Protein AF-A0A7S6TCK4-F1 (afdb_monomer_lite)

Radius of gyration: 25.02 Å; chains: 1; bounding box: 71×63×75 Å

Sequence (282 aa):
MTQINQNLDFNFSKRKVLNEKRKRHQTYLKLNFLLSLNTCVDFFTLDAFNIFKNIIRLGQSCPSNEVKKEVLFQSFLEIAPKFTQIFEEGNIIEPQTLNTWKKNMRKSESLFSRLKKNLMYAYKAKAKVYNQFSYDFPEILEKTIENALYRFKSPIITSEILFITLLEQNEMRIPSQNESLVLNSSQWQALHYTVLKRIHNQESSIRNKVKKSDQYFAYILKTLLPEIQFDRLIEEDLLPFSTAFFRSKLLVEARKISLSRMLEQNIYNSIKISRRRKYSVK

Secondary structure (DSSP, 8-state):
-HHHHHHHHHHHHHHHHHHHHHHHHHHHHHHHHHHTT--GGGGB-HHHHHHHHHHHHHHTT-TTSPPPHHHHHHHHHHH-HHHHHHHHHTT-S-HHHHHHHHHHHHHHHHHHHHHHHHHHHHTTS--------SS-HHHHHHHHHHIIIIIS--SSB-HHHHHHHHHHTTTT---TTSGGG---HHHHHHHHHHHHHHHHHHHHHHHHHS-TTTHHHHHHHHHHS-HHHHHHHHHTT-HHHHHHHHHHHHHHHHHH--HHHHHHHHHHHHHHHHTT------

pLDDT: mean 71.87, std 18.44, range [31.89, 96.31]

Structure (mmCIF, N/CA/C/O backbone):
data_AF-A0A7S6TCK4-F1
#
_entry.id   AF-A0A7S6TCK4-F1
#
loop_
_atom_site.group_PDB
_atom_site.id
_atom_site.type_symbol
_atom_site.label_atom_id
_atom_site.label_alt_id
_atom_site.label_comp_id
_atom_site.label_asym_id
_atom_site.label_entity_id
_atom_site.label_seq_id
_atom_site.pdbx_PDB_ins_code
_atom_site.Cartn_x
_atom_site.Cartn_y
_atom_site.Cartn_z
_atom_site.occupancy
_atom_site.B_iso_or_equiv
_atom_site.auth_seq_id
_atom_site.auth_comp_id
_atom_site.auth_asym_id
_atom_site.auth_atom_id
_atom_site.pdbx_PDB_model_num
ATOM 1 N N . MET A 1 1 ? -44.789 -8.627 42.516 1.00 50.84 1 MET A N 1
ATOM 2 C CA . MET A 1 1 ? -44.692 -8.123 41.121 1.00 50.84 1 MET A CA 1
ATOM 3 C C . MET A 1 1 ? -43.297 -7.605 40.745 1.00 50.84 1 MET A C 1
ATOM 5 O O . MET A 1 1 ? -42.914 -7.729 39.592 1.00 50.84 1 MET A O 1
ATOM 9 N N . THR A 1 2 ? -42.495 -7.096 41.685 1.00 51.50 2 THR A N 1
ATOM 10 C CA . THR A 1 2 ? -41.135 -6.562 41.448 1.00 51.50 2 THR A CA 1
ATOM 11 C C . THR A 1 2 ? -40.089 -7.602 41.006 1.00 51.50 2 THR A C 1
ATOM 13 O O . THR A 1 2 ? -39.301 -7.316 40.111 1.00 51.50 2 THR A O 1
ATOM 16 N N . GLN A 1 3 ? -40.116 -8.831 41.537 1.00 47.03 3 GLN A N 1
ATOM 17 C CA . GLN A 1 3 ? -39.174 -9.900 41.139 1.00 47.03 3 GLN A CA 1
ATOM 18 C C . GLN A 1 3 ? -39.414 -10.452 39.719 1.00 47.03 3 GLN A C 1
ATOM 20 O O . GLN A 1 3 ? -38.470 -10.861 39.045 1.00 47.03 3 GLN A O 1
ATOM 25 N N . ILE A 1 4 ? -40.662 -10.441 39.237 1.00 52.53 4 ILE A N 1
ATOM 26 C CA . ILE A 1 4 ? -41.014 -10.911 37.885 1.00 52.53 4 ILE A CA 1
ATOM 27 C C . ILE A 1 4 ? -40.511 -9.909 36.834 1.00 52.53 4 ILE A C 1
ATOM 29 O O . ILE A 1 4 ? -39.913 -10.314 35.839 1.00 52.53 4 ILE A O 1
ATOM 33 N N . ASN A 1 5 ? -40.655 -8.606 37.102 1.00 48.66 5 ASN A N 1
ATOM 34 C CA . ASN A 1 5 ? -40.154 -7.548 36.222 1.00 48.66 5 ASN A CA 1
ATOM 35 C C . ASN A 1 5 ? -38.617 -7.523 36.155 1.00 48.66 5 ASN A C 1
ATOM 37 O O . ASN A 1 5 ? -38.062 -7.428 35.064 1.00 48.66 5 ASN A O 1
ATOM 41 N N . GLN A 1 6 ? -37.918 -7.735 37.277 1.00 50.91 6 GLN A N 1
ATOM 42 C CA . GLN A 1 6 ? -36.451 -7.843 37.284 1.00 50.91 6 GLN A CA 1
ATOM 43 C C . GLN A 1 6 ? -35.936 -9.062 36.495 1.00 50.91 6 GLN A C 1
ATOM 45 O O . GLN A 1 6 ? -34.946 -8.957 35.770 1.00 50.91 6 GLN A O 1
ATOM 50 N N . ASN A 1 7 ? -36.623 -10.209 36.573 1.00 54.59 7 ASN A N 1
ATOM 51 C CA . ASN A 1 7 ? -36.272 -11.403 35.792 1.00 54.59 7 ASN A CA 1
ATOM 52 C C . ASN A 1 7 ? -36.560 -11.246 34.289 1.00 54.59 7 ASN A C 1
ATOM 54 O O . ASN A 1 7 ? -35.814 -11.771 33.457 1.00 54.59 7 ASN A O 1
ATOM 58 N N . LEU A 1 8 ? -37.622 -10.526 33.922 1.00 55.72 8 LEU A N 1
ATOM 59 C CA . LEU A 1 8 ? -37.941 -10.205 32.529 1.00 55.72 8 LEU A CA 1
ATOM 60 C C . LEU A 1 8 ? -36.903 -9.255 31.922 1.00 55.72 8 LEU A C 1
ATOM 62 O O . LEU A 1 8 ? -36.382 -9.557 30.847 1.00 55.72 8 LEU A O 1
ATOM 66 N N . ASP A 1 9 ? -36.526 -8.189 32.630 1.00 58.94 9 ASP A N 1
ATOM 67 C CA . ASP A 1 9 ? -35.504 -7.233 32.183 1.00 58.94 9 ASP A CA 1
ATOM 68 C C . ASP A 1 9 ? -34.112 -7.868 32.080 1.00 58.94 9 ASP A C 1
ATOM 70 O O . ASP A 1 9 ? -33.383 -7.646 31.106 1.00 58.94 9 ASP A O 1
ATOM 74 N N . PHE A 1 10 ? -33.753 -8.741 33.026 1.00 59.66 10 PHE A N 1
ATOM 75 C CA . PHE A 1 10 ? -32.499 -9.492 32.978 1.00 59.66 10 PHE A CA 1
ATOM 76 C C . PHE A 1 10 ? -32.453 -10.471 31.794 1.00 59.66 10 PHE A C 1
ATOM 78 O O . PHE A 1 10 ? -31.436 -10.571 31.097 1.00 59.66 10 PHE A O 1
ATOM 85 N N . ASN A 1 11 ? -33.566 -11.148 31.494 1.00 63.12 11 ASN A N 1
ATOM 86 C CA . ASN A 1 11 ? -33.684 -12.010 30.316 1.00 63.12 11 ASN A CA 1
ATOM 87 C C . ASN A 1 11 ? -33.687 -11.216 29.000 1.00 63.12 11 ASN A C 1
ATOM 89 O O . ASN A 1 11 ? -33.102 -11.668 28.010 1.00 63.12 11 ASN A O 1
ATOM 93 N N . PHE A 1 12 ? -34.274 -10.018 28.979 1.00 64.12 12 PHE A N 1
ATOM 94 C CA . PHE A 1 12 ? -34.244 -9.115 27.826 1.00 64.12 12 PHE A CA 1
ATOM 95 C C . PHE A 1 12 ? -32.830 -8.593 27.549 1.00 64.12 1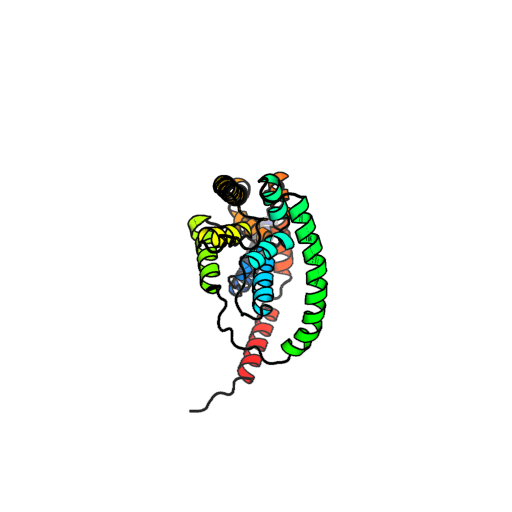2 PHE A C 1
ATOM 97 O O . PHE A 1 12 ? -32.370 -8.611 26.404 1.00 64.12 12 PHE A O 1
ATOM 104 N N . SER A 1 13 ? -32.113 -8.196 28.603 1.00 70.19 13 SER A N 1
ATOM 105 C CA . SER A 1 13 ? -30.699 -7.816 28.572 1.00 70.19 13 SER A CA 1
ATOM 106 C C . SER A 1 13 ? -29.826 -8.958 28.041 1.00 70.19 13 SER A C 1
ATOM 108 O O . SER A 1 13 ? -29.114 -8.786 27.047 1.00 70.19 13 SER A O 1
ATOM 110 N N . LYS A 1 14 ? -29.960 -10.172 28.599 1.00 74.88 14 LYS A N 1
ATOM 111 C CA . LYS A 1 14 ? -29.240 -11.364 28.120 1.00 74.88 14 LYS A CA 1
ATOM 112 C C . LYS A 1 14 ? -29.536 -11.678 26.654 1.00 74.88 14 LYS A C 1
ATOM 114 O O . LYS A 1 14 ? -28.605 -11.973 25.903 1.00 74.88 14 LYS A O 1
ATOM 119 N N . ARG A 1 15 ? -30.797 -11.580 26.217 1.00 72.88 15 ARG A N 1
ATOM 120 C CA . ARG A 1 15 ? -31.186 -11.776 24.807 1.00 72.88 15 ARG A CA 1
ATOM 121 C C . ARG A 1 15 ? -30.599 -10.704 23.890 1.00 72.88 15 ARG A C 1
ATOM 123 O O . ARG A 1 15 ? -30.091 -11.052 22.825 1.00 72.88 15 ARG A O 1
ATOM 130 N N . LYS A 1 16 ? -30.599 -9.426 24.292 1.00 77.19 16 LYS A N 1
ATOM 131 C CA . LYS A 1 16 ? -29.941 -8.339 23.541 1.00 77.19 16 LYS A CA 1
ATOM 132 C C . LYS A 1 16 ? -28.443 -8.599 23.390 1.00 77.19 16 LYS A C 1
ATOM 134 O O . LYS A 1 16 ? -27.926 -8.519 22.276 1.00 77.19 16 LYS A O 1
ATOM 139 N N . VAL A 1 17 ? -27.765 -8.986 24.471 1.00 75.50 17 VAL A N 1
ATOM 140 C CA . VAL A 1 17 ? -26.333 -9.325 24.454 1.00 75.50 17 VAL A CA 1
ATOM 141 C C . VAL A 1 17 ? -26.056 -10.530 23.551 1.00 75.50 17 VAL A C 1
ATOM 143 O O . VAL A 1 17 ? -25.133 -10.483 22.740 1.00 75.50 17 VAL A O 1
ATOM 146 N N . LEU A 1 18 ? -26.858 -11.596 23.637 1.00 80.38 18 LEU A N 1
ATOM 147 C CA . LEU A 1 18 ? -26.744 -12.771 22.764 1.00 80.38 18 LEU A CA 1
ATOM 148 C C . LEU A 1 18 ? -26.946 -12.418 21.288 1.00 80.38 18 LEU A C 1
ATOM 150 O O . LEU A 1 18 ? -26.169 -12.860 20.441 1.00 80.38 18 LEU A O 1
ATOM 154 N N . ASN A 1 19 ? -27.947 -11.597 20.975 1.00 78.94 19 ASN A N 1
ATOM 155 C CA . ASN A 1 19 ? -28.209 -11.152 19.610 1.00 78.94 19 ASN A CA 1
ATOM 156 C C . ASN A 1 19 ? -27.068 -10.285 19.068 1.00 78.94 19 ASN A C 1
ATOM 158 O O . ASN A 1 19 ? -26.650 -10.482 17.930 1.00 78.94 19 ASN A O 1
ATOM 162 N N . GLU A 1 20 ? -26.504 -9.382 19.872 1.00 76.44 20 GLU A N 1
ATOM 163 C CA . GLU A 1 20 ? -25.317 -8.616 19.476 1.00 76.44 20 GLU A CA 1
ATOM 164 C C . GLU A 1 20 ? -24.086 -9.510 19.283 1.00 76.44 20 GLU A C 1
ATOM 166 O O . GLU A 1 20 ? -23.374 -9.360 18.289 1.00 76.44 20 GLU A O 1
ATOM 171 N N . LYS A 1 21 ? -23.860 -10.501 20.158 1.00 77.69 21 LYS A N 1
ATOM 172 C CA . LYS A 1 21 ? -22.790 -11.497 19.974 1.00 77.69 21 LYS A CA 1
ATOM 173 C C . LYS A 1 21 ? -22.961 -12.269 18.662 1.00 77.69 21 LYS A C 1
ATOM 175 O O . LYS A 1 21 ? -22.000 -12.386 17.905 1.00 77.69 21 LYS A O 1
ATOM 180 N N . ARG A 1 22 ? -24.178 -12.729 18.351 1.00 76.81 22 ARG A N 1
ATOM 181 C CA . ARG A 1 22 ? -24.496 -13.416 17.085 1.00 76.81 22 ARG A CA 1
ATOM 182 C C . ARG A 1 22 ? -24.266 -12.518 15.871 1.00 76.81 22 ARG A C 1
ATOM 184 O O . ARG A 1 22 ? -23.604 -12.946 14.931 1.00 76.81 22 ARG A O 1
ATOM 191 N N . LYS A 1 23 ? -24.735 -11.265 15.904 1.00 77.06 23 LYS A N 1
ATOM 192 C CA . LYS A 1 23 ? -24.500 -10.291 14.823 1.00 77.06 23 LYS A CA 1
ATOM 193 C C . LYS A 1 23 ? -23.010 -10.054 14.586 1.00 77.06 23 LYS A C 1
ATOM 195 O O . LYS A 1 23 ? -22.572 -10.040 13.436 1.00 77.06 23 LYS A O 1
ATOM 200 N N . ARG A 1 24 ? -22.221 -9.886 15.654 1.00 74.31 24 ARG A N 1
ATOM 201 C CA . ARG A 1 24 ? -20.760 -9.730 15.557 1.00 74.31 24 ARG A CA 1
ATOM 202 C C . ARG A 1 24 ? -20.124 -10.962 14.927 1.00 74.31 24 ARG A C 1
ATOM 204 O O . ARG A 1 24 ? -19.402 -10.822 13.950 1.00 74.31 24 ARG A O 1
ATOM 211 N N . HIS A 1 25 ? -20.459 -12.151 15.422 1.00 78.12 25 HIS A N 1
ATOM 212 C CA . HIS A 1 25 ? -19.936 -13.407 14.888 1.00 78.12 25 HIS A CA 1
ATOM 213 C C . HIS A 1 25 ? -20.246 -13.580 13.394 1.00 78.12 25 HIS A C 1
ATOM 215 O O . HIS A 1 25 ? -19.341 -13.837 12.609 1.00 78.12 25 HIS A O 1
ATOM 221 N N . GLN A 1 26 ? -21.491 -13.335 12.972 1.00 76.56 26 GLN A N 1
ATOM 222 C CA . GLN A 1 26 ? -21.872 -13.374 11.556 1.00 76.56 26 GLN A CA 1
ATOM 223 C C . GLN A 1 26 ? -21.119 -12.338 10.715 1.00 76.56 26 GLN A C 1
ATOM 225 O O . GLN A 1 26 ? -20.726 -12.631 9.590 1.00 76.56 26 GLN A O 1
ATOM 230 N N . THR A 1 27 ? -20.906 -11.133 11.248 1.00 74.69 27 THR A N 1
ATOM 231 C CA . THR A 1 27 ? -20.131 -10.091 10.557 1.00 74.69 27 THR A CA 1
ATOM 232 C C . THR A 1 27 ? -18.680 -10.538 10.368 1.00 74.69 27 THR A C 1
ATOM 234 O O . THR A 1 27 ? -18.149 -10.411 9.271 1.00 74.69 27 THR A O 1
ATOM 237 N N . TYR A 1 28 ? -18.058 -11.133 11.389 1.00 73.12 28 TYR A N 1
ATOM 238 C CA . TYR A 1 28 ? -16.695 -11.658 11.282 1.00 73.12 28 TYR A CA 1
ATOM 239 C C . TYR A 1 28 ? -16.588 -12.848 10.326 1.00 73.12 28 TYR A C 1
ATOM 241 O O . TYR A 1 28 ? -15.653 -12.890 9.537 1.00 73.12 28 TYR A O 1
ATOM 249 N N . LEU A 1 29 ? -17.560 -13.766 10.319 1.00 74.56 29 LEU A N 1
ATOM 250 C CA . LEU A 1 29 ? -17.597 -14.858 9.339 1.00 74.56 29 LEU A CA 1
ATOM 251 C C . LEU A 1 29 ? -17.669 -14.333 7.900 1.00 74.56 29 LEU A C 1
ATOM 253 O O . LEU A 1 29 ? -16.949 -14.825 7.035 1.00 74.56 29 LEU A O 1
ATOM 257 N N . LYS A 1 30 ? -18.494 -13.307 7.648 1.00 76.19 30 LYS A N 1
ATOM 258 C CA . LYS A 1 30 ? -18.564 -12.646 6.336 1.00 76.19 30 LYS A CA 1
ATOM 259 C C . LYS A 1 30 ? -17.225 -12.030 5.944 1.00 76.19 30 LYS A C 1
ATOM 261 O O . LYS A 1 30 ? -16.784 -12.223 4.819 1.00 76.19 30 LYS A O 1
ATOM 266 N N . LEU A 1 31 ? -16.580 -11.314 6.865 1.00 71.88 31 LEU A N 1
ATOM 267 C CA . LEU A 1 31 ? -15.269 -10.713 6.617 1.00 71.88 31 LEU A CA 1
ATOM 268 C C . LEU A 1 31 ? -14.209 -11.784 6.325 1.00 71.88 31 LEU A C 1
ATOM 270 O O . LEU A 1 31 ? -13.499 -11.660 5.337 1.00 71.88 31 LEU A O 1
ATOM 274 N N . ASN A 1 32 ? -14.160 -12.869 7.101 1.00 72.25 32 ASN A N 1
ATOM 275 C CA . ASN A 1 32 ? -13.231 -13.977 6.863 1.00 72.25 32 ASN A CA 1
ATOM 276 C C . ASN A 1 32 ? -13.450 -14.635 5.496 1.00 72.25 32 ASN A C 1
ATOM 278 O O . ASN A 1 32 ? -12.486 -14.943 4.801 1.00 72.25 32 ASN A O 1
ATOM 282 N N . PHE A 1 33 ? -14.709 -14.822 5.089 1.00 74.75 33 PHE A N 1
ATOM 283 C CA . PHE A 1 33 ? -15.022 -15.336 3.760 1.00 74.75 33 PHE A CA 1
ATOM 284 C C . PHE A 1 33 ? -14.520 -14.398 2.657 1.00 74.75 33 PHE A C 1
ATOM 286 O O . PHE A 1 33 ? -13.878 -14.861 1.721 1.00 74.75 33 PHE A O 1
ATOM 293 N N . LEU A 1 34 ? -14.751 -13.088 2.779 1.00 71.19 34 LEU A N 1
ATOM 294 C CA . LEU A 1 34 ? -14.238 -12.114 1.811 1.00 71.19 34 LEU A CA 1
ATOM 295 C C . LEU A 1 34 ? -12.708 -12.161 1.724 1.00 71.19 34 LEU A C 1
ATOM 297 O O . LEU A 1 34 ? -12.177 -12.195 0.624 1.00 71.19 34 LEU A O 1
ATOM 301 N N . LEU A 1 35 ? -12.017 -12.262 2.864 1.00 68.62 35 LEU A N 1
ATOM 302 C CA . LEU A 1 35 ? -10.556 -12.374 2.903 1.00 68.62 35 LEU A CA 1
ATOM 303 C C . LEU A 1 35 ? -10.025 -13.649 2.246 1.00 68.62 35 LEU A C 1
ATOM 305 O O . LEU A 1 35 ? -8.933 -13.630 1.687 1.00 68.62 35 LEU A O 1
ATOM 309 N N . SER A 1 36 ? -10.788 -14.745 2.274 1.00 72.12 36 SER A N 1
ATOM 310 C CA . SER A 1 36 ? -10.397 -15.991 1.602 1.00 72.12 36 SER A CA 1
ATOM 311 C C . SER A 1 36 ? -10.384 -15.891 0.072 1.00 72.12 36 SER A C 1
ATOM 313 O O . SER A 1 36 ? -9.821 -16.760 -0.587 1.00 72.12 36 SER A O 1
ATOM 315 N N . LEU A 1 37 ? -10.992 -14.844 -0.497 1.00 70.56 37 LEU A N 1
ATOM 316 C CA . LEU A 1 37 ? -11.018 -14.599 -1.940 1.00 70.56 37 LEU A CA 1
ATOM 317 C C . LEU A 1 37 ? -9.840 -13.740 -2.419 1.00 70.56 37 LEU A C 1
ATOM 319 O O . LEU A 1 37 ? -9.734 -13.487 -3.618 1.00 70.56 37 LEU A O 1
ATOM 323 N N . ASN A 1 38 ? -8.982 -13.285 -1.503 1.00 69.69 38 ASN A N 1
ATOM 324 C CA . ASN A 1 38 ? -7.899 -12.371 -1.824 1.00 69.69 38 ASN A CA 1
ATOM 325 C C . ASN A 1 38 ? -6.764 -13.065 -2.592 1.00 69.69 38 ASN A C 1
ATOM 327 O O . ASN A 1 38 ? -6.440 -14.236 -2.393 1.00 69.69 38 ASN A O 1
ATOM 331 N N . THR A 1 39 ? -6.107 -12.279 -3.427 1.00 69.81 39 THR A N 1
ATOM 332 C CA . THR A 1 39 ? -4.888 -12.575 -4.175 1.00 69.81 39 THR A CA 1
ATOM 333 C C . THR A 1 39 ? -3.748 -11.687 -3.672 1.00 69.81 39 THR A C 1
ATOM 335 O O . THR A 1 39 ? -3.972 -10.731 -2.931 1.00 69.81 39 THR A O 1
ATOM 338 N N . CYS A 1 40 ? -2.505 -11.959 -4.084 1.00 68.19 40 CYS A N 1
ATOM 339 C CA . CYS A 1 40 ? -1.355 -11.119 -3.714 1.00 68.19 40 CYS A CA 1
ATOM 340 C C . CYS A 1 40 ? -1.531 -9.644 -4.126 1.00 68.19 40 CYS A C 1
ATOM 342 O O . CYS A 1 40 ? -1.040 -8.745 -3.450 1.00 68.19 40 CYS A O 1
ATOM 344 N N . VAL A 1 41 ? -2.286 -9.399 -5.198 1.00 73.88 41 VAL A N 1
ATOM 345 C CA . VAL A 1 41 ? -2.585 -8.070 -5.734 1.00 73.88 41 VAL A CA 1
ATOM 346 C C . VAL A 1 41 ? -3.448 -7.242 -4.777 1.00 73.88 41 VAL A C 1
ATOM 348 O O . VAL A 1 41 ? -3.310 -6.025 -4.738 1.00 73.88 41 VAL A O 1
ATOM 351 N N . ASP A 1 42 ? -4.281 -7.878 -3.951 1.00 77.56 42 ASP A N 1
ATOM 352 C CA . ASP A 1 42 ? -5.153 -7.172 -3.001 1.00 77.56 42 ASP A CA 1
ATOM 353 C C . ASP A 1 42 ? -4.376 -6.513 -1.848 1.00 77.56 42 ASP A C 1
ATOM 355 O O . ASP A 1 42 ? -4.926 -5.701 -1.102 1.00 77.56 42 ASP A O 1
ATOM 359 N N . PHE A 1 43 ? -3.086 -6.835 -1.716 1.00 86.44 43 PHE A N 1
ATOM 360 C CA . PHE A 1 43 ? -2.168 -6.223 -0.756 1.00 86.44 43 PHE A CA 1
ATOM 361 C C . PHE A 1 43 ? -1.371 -5.059 -1.347 1.00 86.44 43 PHE A C 1
ATOM 363 O O . PHE A 1 43 ? -0.555 -4.465 -0.645 1.00 86.44 43 PHE A O 1
ATOM 370 N N . PHE A 1 44 ? -1.585 -4.712 -2.616 1.00 89.00 44 PHE A N 1
ATOM 371 C CA . PHE A 1 44 ? -0.972 -3.534 -3.212 1.00 89.00 44 PHE A CA 1
ATOM 372 C C . PHE A 1 44 ? -1.699 -2.269 -2.761 1.00 89.00 44 PHE A C 1
ATOM 374 O O . PHE A 1 44 ? -2.922 -2.241 -2.610 1.00 89.00 44 PHE A O 1
ATOM 381 N N . THR A 1 45 ? -0.948 -1.184 -2.601 1.00 92.38 45 THR A N 1
ATOM 382 C CA . THR A 1 45 ? -1.547 0.151 -2.643 1.00 92.38 45 THR A CA 1
ATOM 383 C C . THR A 1 45 ? -2.088 0.438 -4.038 1.00 92.38 45 THR A C 1
ATOM 385 O O . THR A 1 45 ? -1.631 -0.128 -5.037 1.00 92.38 45 THR A O 1
ATOM 388 N N . LEU A 1 46 ? -3.041 1.365 -4.123 1.00 89.12 46 LEU A N 1
ATOM 389 C CA . LEU A 1 46 ? -3.598 1.799 -5.402 1.00 89.12 46 LEU A CA 1
ATOM 390 C C . LEU A 1 46 ? -2.501 2.229 -6.391 1.00 89.12 46 LEU A C 1
ATOM 392 O O . LEU A 1 46 ? -2.524 1.835 -7.559 1.00 89.12 46 LEU A O 1
ATOM 396 N N . ASP A 1 47 ? -1.518 2.995 -5.917 1.00 89.94 47 ASP A N 1
ATOM 397 C CA . ASP A 1 47 ? -0.424 3.501 -6.746 1.00 89.94 47 ASP A CA 1
ATOM 398 C C . ASP A 1 47 ? 0.503 2.363 -7.193 1.00 89.94 47 ASP A C 1
ATOM 400 O O . ASP A 1 47 ? 0.793 2.249 -8.385 1.00 89.94 47 ASP A O 1
ATOM 404 N N . ALA A 1 48 ? 0.904 1.468 -6.279 1.00 90.62 48 ALA A N 1
ATOM 405 C CA . ALA A 1 48 ? 1.727 0.305 -6.614 1.00 90.62 48 ALA A CA 1
ATOM 406 C C . ALA A 1 48 ? 1.039 -0.593 -7.645 1.00 90.62 48 ALA A C 1
ATOM 408 O O . ALA A 1 48 ? 1.672 -1.045 -8.600 1.00 90.62 48 ALA A O 1
ATOM 409 N N . PHE A 1 49 ? -0.265 -0.831 -7.481 1.00 87.50 49 PHE A N 1
ATOM 410 C CA . PHE A 1 49 ? -1.037 -1.647 -8.408 1.00 87.50 49 PHE A CA 1
ATOM 411 C C . PHE A 1 49 ? -1.116 -1.003 -9.793 1.00 87.50 49 PHE A C 1
ATOM 413 O O . PHE A 1 49 ? -0.930 -1.672 -10.812 1.00 87.50 49 PHE A O 1
ATOM 420 N N . ASN A 1 50 ? -1.361 0.307 -9.848 1.00 84.94 50 ASN A N 1
ATOM 421 C CA . ASN A 1 50 ? -1.415 1.036 -11.109 1.00 84.94 50 ASN A CA 1
ATOM 422 C C . ASN A 1 50 ? -0.051 1.057 -11.809 1.00 84.94 50 ASN A C 1
ATOM 424 O O . ASN A 1 50 ? -0.006 0.849 -13.023 1.00 84.94 50 ASN A O 1
ATOM 428 N N . ILE A 1 51 ? 1.047 1.232 -11.065 1.00 85.00 51 ILE A N 1
ATOM 429 C CA . ILE A 1 51 ? 2.415 1.116 -11.587 1.00 85.00 51 ILE A CA 1
ATOM 430 C C . ILE A 1 51 ? 2.628 -0.279 -12.169 1.00 85.00 51 ILE A C 1
ATOM 432 O O . ILE A 1 51 ? 2.968 -0.404 -13.344 1.00 85.00 51 ILE A O 1
ATOM 436 N N . PHE A 1 52 ? 2.342 -1.323 -11.392 1.00 79.31 52 PHE A N 1
ATOM 437 C CA . PHE A 1 52 ? 2.476 -2.714 -11.818 1.00 79.31 52 PHE A CA 1
ATOM 438 C C . PHE A 1 52 ? 1.692 -2.997 -13.110 1.00 79.31 52 PHE A C 1
ATOM 440 O O . PHE A 1 52 ? 2.226 -3.535 -14.082 1.00 79.31 52 PHE A O 1
ATOM 447 N N . LYS A 1 53 ? 0.437 -2.544 -13.176 1.00 79.06 53 LYS A N 1
ATOM 448 C CA . LYS A 1 53 ? -0.412 -2.659 -14.366 1.00 79.06 53 LYS A CA 1
ATOM 449 C C . LYS A 1 53 ? 0.157 -1.899 -15.566 1.00 79.06 53 LYS A C 1
ATOM 451 O O . LYS A 1 53 ? 0.073 -2.397 -16.692 1.00 79.06 53 LYS A O 1
ATOM 456 N N . ASN A 1 54 ? 0.697 -0.698 -15.358 1.00 76.50 54 ASN A N 1
ATOM 457 C CA . ASN A 1 54 ? 1.267 0.102 -16.439 1.00 76.50 54 ASN A CA 1
ATOM 458 C C . ASN A 1 54 ? 2.550 -0.524 -16.982 1.00 76.50 54 ASN A C 1
ATOM 460 O O . ASN A 1 54 ? 2.704 -0.589 -18.196 1.00 76.50 54 ASN A O 1
ATOM 464 N N . ILE A 1 55 ? 3.397 -1.078 -16.113 1.00 74.06 55 ILE A N 1
ATOM 465 C CA . ILE A 1 55 ? 4.600 -1.808 -16.518 1.00 74.06 55 ILE A CA 1
ATOM 466 C C . ILE A 1 55 ? 4.231 -2.997 -17.413 1.00 74.06 55 ILE A C 1
ATOM 468 O O . ILE A 1 55 ? 4.770 -3.122 -18.512 1.00 74.06 55 ILE A O 1
ATOM 472 N N . ILE A 1 56 ? 3.252 -3.816 -17.005 1.00 71.06 56 ILE A N 1
ATOM 473 C CA . ILE A 1 56 ? 2.767 -4.943 -17.821 1.00 71.06 56 ILE A CA 1
ATOM 474 C C . ILE A 1 56 ? 2.245 -4.448 -19.174 1.00 71.06 56 ILE A C 1
ATOM 476 O O . ILE A 1 56 ? 2.588 -5.003 -20.219 1.00 71.06 56 ILE A O 1
ATOM 480 N N . ARG A 1 57 ? 1.428 -3.388 -19.174 1.00 69.00 57 ARG A N 1
ATOM 481 C CA . ARG A 1 57 ? 0.862 -2.811 -20.401 1.00 69.00 57 ARG A CA 1
ATOM 482 C C . ARG A 1 57 ? 1.948 -2.307 -21.352 1.00 69.00 57 ARG A C 1
ATOM 484 O O . ARG A 1 57 ? 1.842 -2.505 -22.562 1.00 69.00 57 ARG A O 1
ATOM 491 N N . LEU A 1 58 ? 2.962 -1.630 -20.824 1.00 64.38 58 LEU A N 1
ATOM 492 C CA . LEU A 1 58 ? 4.040 -1.060 -21.623 1.00 64.38 58 LEU A CA 1
ATOM 493 C C . LEU A 1 58 ? 4.968 -2.155 -22.158 1.00 64.38 58 LEU A C 1
ATOM 495 O O . LEU A 1 58 ? 5.305 -2.111 -23.337 1.00 64.38 58 LEU A O 1
ATOM 499 N N . GLY A 1 59 ? 5.257 -3.194 -21.369 1.00 61.84 59 GLY A N 1
ATOM 500 C CA . GLY A 1 59 ? 5.995 -4.373 -21.836 1.00 61.84 59 GLY A CA 1
ATOM 501 C C . GLY A 1 59 ? 5.319 -5.089 -23.001 1.00 61.84 59 GLY A C 1
ATOM 502 O O . GLY A 1 59 ? 5.972 -5.409 -23.987 1.00 61.84 59 GLY A O 1
ATOM 503 N N . GLN A 1 60 ? 3.991 -5.230 -22.958 1.00 60.47 60 GLN A N 1
ATOM 504 C CA . GLN A 1 60 ? 3.202 -5.790 -24.068 1.00 60.47 60 GLN A CA 1
ATOM 505 C C . GLN A 1 60 ? 3.222 -4.930 -25.342 1.00 60.47 60 GLN A C 1
ATOM 507 O O . GLN A 1 60 ? 2.883 -5.412 -26.420 1.00 60.47 60 GLN A O 1
ATOM 512 N N . SER A 1 61 ? 3.551 -3.643 -25.215 1.00 55.44 61 SER A N 1
ATOM 513 C CA . SER A 1 61 ? 3.562 -2.687 -26.326 1.00 55.44 61 SER A CA 1
ATOM 514 C C . SER A 1 61 ? 4.937 -2.581 -26.995 1.00 55.44 61 SER A C 1
ATOM 516 O O . SER A 1 61 ? 5.049 -1.960 -28.053 1.00 55.44 61 SER A O 1
ATOM 518 N N . CYS A 1 62 ? 5.982 -3.146 -26.383 1.00 53.75 62 CYS A N 1
ATOM 519 C CA . CYS A 1 62 ? 7.348 -3.076 -26.880 1.00 53.75 62 CYS A CA 1
ATOM 520 C C . CYS A 1 62 ? 7.595 -4.166 -27.938 1.00 53.75 62 CYS A C 1
ATOM 522 O O . CYS A 1 62 ? 7.392 -5.345 -27.657 1.00 53.75 62 CYS A O 1
ATOM 524 N N . PRO A 1 63 ? 8.077 -3.811 -29.145 1.00 47.94 63 PRO A N 1
ATOM 525 C CA . PRO A 1 63 ? 8.299 -4.769 -30.233 1.00 47.94 63 PRO A CA 1
ATOM 526 C C . PRO A 1 63 ? 9.378 -5.820 -29.926 1.00 47.94 63 PRO A C 1
ATOM 528 O O . PRO A 1 63 ? 9.431 -6.840 -30.605 1.00 47.94 63 PRO A O 1
ATOM 531 N N . SER A 1 64 ? 10.214 -5.590 -28.910 1.00 53.78 64 SER A N 1
ATOM 532 C CA . SER A 1 64 ? 11.221 -6.538 -28.430 1.00 53.78 64 SER A CA 1
ATOM 533 C C . SER A 1 64 ? 10.713 -7.497 -27.342 1.00 53.78 64 SER A C 1
ATOM 535 O O . SER A 1 64 ? 11.477 -8.360 -26.938 1.00 53.78 64 SER A O 1
ATOM 537 N N . ASN A 1 65 ? 9.477 -7.354 -26.831 1.00 51.00 65 ASN A N 1
ATOM 538 C CA . ASN A 1 65 ? 8.998 -7.984 -25.579 1.00 51.00 65 ASN A CA 1
ATOM 539 C C . ASN A 1 65 ? 9.874 -7.698 -24.332 1.00 51.00 65 ASN A C 1
ATOM 541 O O . ASN A 1 65 ? 9.619 -8.213 -23.244 1.00 51.00 65 ASN A O 1
ATOM 545 N N . GLU A 1 66 ? 10.869 -6.820 -24.454 1.00 51.62 66 GLU A N 1
ATOM 546 C CA . GLU A 1 66 ? 11.726 -6.381 -23.360 1.00 51.62 66 GLU A CA 1
ATOM 547 C C . GLU A 1 66 ? 11.216 -5.043 -22.828 1.00 51.62 66 GLU A C 1
ATOM 549 O O . GLU A 1 66 ? 11.083 -4.066 -23.574 1.00 51.62 66 GLU A O 1
ATOM 554 N N . VAL A 1 67 ? 10.923 -4.981 -21.529 1.00 56.09 67 VAL A N 1
ATOM 555 C CA . VAL A 1 67 ? 10.636 -3.702 -20.874 1.00 56.09 67 VAL A CA 1
ATOM 556 C C . VAL A 1 67 ? 11.976 -2.993 -20.723 1.00 56.09 67 VAL A C 1
ATOM 558 O O . VAL A 1 67 ? 12.909 -3.549 -20.162 1.00 56.09 67 VAL A O 1
ATOM 561 N N . LYS A 1 68 ? 12.113 -1.763 -21.216 1.00 58.97 68 LYS A N 1
ATOM 562 C CA . LYS A 1 68 ? 13.324 -0.981 -20.935 1.00 58.97 68 LYS A CA 1
ATOM 563 C C . LYS A 1 68 ? 13.244 -0.369 -19.540 1.00 58.97 68 LYS A C 1
ATOM 565 O O . LYS A 1 68 ? 12.175 0.049 -19.099 1.00 58.97 68 LYS A O 1
ATOM 570 N N . LYS A 1 69 ? 14.390 -0.230 -18.873 1.00 62.03 69 LYS A N 1
ATOM 571 C CA . LYS A 1 69 ? 14.510 0.404 -17.546 1.00 62.03 69 LYS A CA 1
ATOM 572 C C . LYS A 1 69 ? 13.878 1.798 -17.495 1.00 62.03 69 LYS A C 1
ATOM 574 O O . LYS A 1 69 ? 13.241 2.152 -16.509 1.00 62.03 69 LYS A O 1
ATOM 579 N N . GLU A 1 70 ? 13.978 2.569 -18.579 1.00 59.94 70 GLU A N 1
ATOM 580 C CA . GLU A 1 70 ? 13.368 3.904 -18.658 1.00 59.94 70 GLU A CA 1
ATOM 581 C C . GLU A 1 70 ? 11.837 3.854 -18.553 1.00 59.94 70 GLU A C 1
ATOM 583 O O . GLU A 1 70 ? 11.229 4.728 -17.942 1.00 59.94 70 GLU A O 1
ATOM 588 N N . VAL A 1 71 ? 11.218 2.799 -19.087 1.00 63.78 71 VAL A N 1
ATOM 589 C CA . VAL A 1 71 ? 9.765 2.571 -19.070 1.00 63.78 71 VAL A CA 1
ATOM 590 C C . VAL A 1 71 ? 9.280 2.209 -17.658 1.00 63.78 71 VAL A C 1
ATOM 592 O O . VAL A 1 71 ? 8.185 2.611 -17.248 1.00 63.78 71 VAL A O 1
ATOM 595 N N . LEU A 1 72 ? 10.113 1.502 -16.882 1.00 69.38 72 LEU A N 1
ATOM 596 C CA . LEU A 1 72 ? 9.871 1.250 -15.458 1.00 69.38 72 LEU A CA 1
ATOM 597 C C . LEU A 1 72 ? 9.872 2.569 -14.680 1.00 69.38 72 LEU A C 1
ATOM 599 O O . LEU A 1 72 ? 8.860 2.910 -14.073 1.00 69.38 72 LEU A O 1
ATOM 603 N N . PHE A 1 73 ? 10.957 3.349 -14.758 1.00 70.75 73 PHE A N 1
ATOM 604 C CA . PHE A 1 73 ? 11.070 4.651 -14.084 1.00 70.75 73 PHE A CA 1
ATOM 605 C C . PHE A 1 73 ? 9.956 5.625 -14.482 1.00 70.75 73 PHE A C 1
ATOM 607 O O . PHE A 1 73 ? 9.376 6.296 -13.627 1.00 70.75 73 PHE A O 1
ATOM 614 N N . GLN A 1 74 ? 9.608 5.658 -15.767 1.00 70.88 74 GLN A N 1
ATOM 615 C CA . GLN A 1 74 ? 8.499 6.453 -16.280 1.00 70.88 74 GLN A CA 1
ATOM 616 C C . GLN A 1 74 ? 7.174 6.093 -15.598 1.00 70.88 74 GLN A C 1
ATOM 618 O O . GLN A 1 74 ? 6.417 6.989 -15.232 1.00 70.88 74 GLN A O 1
ATOM 623 N N . SER A 1 75 ? 6.913 4.805 -15.364 1.00 77.69 75 SER A N 1
ATOM 624 C CA . SER A 1 75 ? 5.677 4.367 -14.707 1.00 77.69 75 SER A CA 1
ATOM 625 C C . SER A 1 75 ? 5.551 4.916 -13.283 1.00 77.69 75 SER A C 1
ATOM 627 O O . SER A 1 75 ? 4.453 5.298 -12.882 1.00 77.69 75 SER A O 1
ATOM 629 N N . PHE A 1 76 ? 6.657 5.019 -12.539 1.00 80.81 76 PHE A N 1
ATOM 630 C CA . PHE A 1 76 ? 6.658 5.632 -11.205 1.00 80.81 76 PHE A CA 1
ATOM 631 C C . PHE A 1 76 ? 6.395 7.138 -11.263 1.00 80.81 76 PHE A C 1
ATOM 633 O O . PHE A 1 76 ? 5.584 7.638 -10.489 1.00 80.81 76 PHE A O 1
ATOM 640 N N . LEU A 1 77 ? 7.028 7.852 -12.199 1.00 76.00 77 LEU A N 1
ATOM 641 C CA . LEU A 1 77 ? 6.855 9.300 -12.354 1.00 76.00 77 LEU A CA 1
ATOM 642 C C . LEU A 1 77 ? 5.442 9.695 -12.806 1.00 76.00 77 LEU A C 1
ATOM 644 O O . LEU A 1 77 ? 4.936 10.730 -12.381 1.00 76.00 77 LEU A O 1
ATOM 648 N N . GLU A 1 78 ? 4.814 8.898 -13.670 1.00 73.44 78 GLU A N 1
ATOM 649 C CA . GLU A 1 78 ? 3.472 9.184 -14.193 1.00 73.44 78 GLU A CA 1
ATOM 650 C C . GLU A 1 78 ? 2.368 8.907 -13.171 1.00 73.44 78 GLU A C 1
ATOM 652 O O . GLU A 1 78 ? 1.390 9.650 -13.096 1.00 73.44 78 GLU A O 1
ATOM 657 N N . ILE A 1 79 ? 2.497 7.814 -12.418 1.00 77.81 79 ILE A N 1
ATOM 658 C CA . ILE A 1 79 ? 1.392 7.270 -11.619 1.00 77.81 79 ILE A CA 1
ATOM 659 C C . ILE A 1 79 ? 1.502 7.674 -10.156 1.00 77.81 79 ILE A C 1
ATOM 661 O O . ILE A 1 79 ? 0.482 7.911 -9.513 1.00 77.81 79 ILE A O 1
ATOM 665 N N . ALA A 1 80 ? 2.720 7.773 -9.631 1.00 80.88 80 ALA A N 1
ATOM 666 C CA . ALA A 1 80 ? 2.963 8.089 -8.236 1.00 80.88 80 ALA A CA 1
ATOM 667 C C . ALA A 1 80 ? 3.623 9.478 -8.129 1.00 80.88 80 ALA A C 1
ATOM 669 O O . ALA A 1 80 ? 4.850 9.578 -8.068 1.00 80.88 80 ALA A O 1
ATOM 670 N N . PRO A 1 81 ? 2.830 10.570 -8.057 1.00 75.81 81 PRO A N 1
ATOM 671 C CA . PRO A 1 81 ? 3.335 11.951 -8.079 1.00 75.81 81 PRO A CA 1
ATOM 672 C C . PRO A 1 81 ? 4.301 12.272 -6.930 1.00 75.81 81 PRO A C 1
ATOM 674 O O . PRO A 1 81 ? 5.123 13.178 -7.033 1.00 75.81 81 PRO A O 1
ATOM 677 N N . LYS A 1 82 ? 4.256 11.499 -5.844 1.00 81.12 82 LYS A N 1
ATOM 678 C CA . LYS A 1 82 ? 5.241 11.578 -4.762 1.00 81.12 82 LYS A CA 1
ATOM 679 C C . LYS A 1 82 ? 6.666 11.268 -5.214 1.00 81.12 82 LYS A C 1
ATOM 681 O O . LYS A 1 82 ? 7.597 11.834 -4.665 1.00 81.12 82 LYS A O 1
ATOM 686 N N . PHE A 1 83 ? 6.865 10.395 -6.205 1.00 79.25 83 PHE A N 1
ATOM 687 C CA . PHE A 1 83 ? 8.208 10.145 -6.717 1.00 79.25 83 PHE A CA 1
ATOM 688 C C . PHE A 1 83 ? 8.720 11.381 -7.428 1.00 79.25 83 PHE A C 1
ATOM 690 O O . PHE A 1 83 ? 9.876 11.723 -7.245 1.00 79.25 83 PHE A O 1
ATOM 697 N N . THR A 1 84 ? 7.857 12.112 -8.137 1.00 75.12 84 THR A N 1
ATOM 698 C CA . THR A 1 84 ? 8.217 13.424 -8.681 1.00 75.12 84 THR A CA 1
ATOM 699 C C . THR A 1 84 ? 8.733 14.360 -7.586 1.00 75.12 84 THR A C 1
ATOM 701 O O . THR A 1 84 ? 9.805 14.923 -7.760 1.00 75.12 84 THR A O 1
ATOM 704 N N . GLN A 1 85 ? 8.050 14.436 -6.437 1.00 76.12 85 GLN A N 1
ATOM 705 C CA . GLN A 1 85 ? 8.517 15.221 -5.284 1.00 76.12 85 GLN A CA 1
ATOM 706 C C . GLN A 1 85 ? 9.866 14.720 -4.753 1.00 76.12 85 GLN A C 1
ATOM 708 O O . GLN A 1 85 ? 10.779 15.512 -4.576 1.00 76.12 85 GLN A O 1
ATOM 713 N N . ILE A 1 86 ? 10.032 13.405 -4.572 1.00 77.31 86 ILE A N 1
ATOM 714 C CA . ILE A 1 86 ? 11.290 12.797 -4.097 1.00 77.31 86 ILE A CA 1
ATOM 715 C C . ILE A 1 86 ? 12.456 13.108 -5.050 1.00 77.31 86 ILE A C 1
ATOM 717 O O . ILE A 1 86 ? 13.570 13.387 -4.609 1.00 77.31 86 ILE A O 1
ATOM 721 N N . PHE A 1 87 ? 12.214 13.055 -6.360 1.00 75.00 87 PHE A N 1
ATOM 722 C CA . PHE A 1 87 ? 13.224 13.341 -7.375 1.00 75.00 87 PHE A CA 1
ATOM 723 C C . PHE A 1 87 ? 13.568 14.838 -7.458 1.00 75.00 87 PHE A C 1
ATOM 725 O O . PHE A 1 87 ? 14.731 15.171 -7.694 1.00 75.00 87 PHE A O 1
ATOM 732 N N . GLU A 1 88 ? 12.592 15.723 -7.240 1.00 72.69 88 GLU A N 1
ATOM 733 C CA . GLU A 1 88 ? 12.802 17.174 -7.144 1.00 72.69 88 GLU A CA 1
ATOM 734 C C . GLU A 1 88 ? 13.573 17.541 -5.862 1.00 72.69 88 GLU A C 1
ATOM 736 O O . GLU A 1 88 ? 14.603 18.204 -5.940 1.00 72.69 88 GLU A O 1
ATOM 741 N N . GLU A 1 89 ? 13.146 17.045 -4.695 1.00 71.06 89 GLU A N 1
ATOM 742 C CA . GLU A 1 89 ? 13.800 17.275 -3.394 1.00 71.06 89 GLU A CA 1
ATOM 743 C C . GLU A 1 89 ? 15.238 16.742 -3.353 1.00 71.06 89 GLU A C 1
ATOM 745 O O . GLU A 1 89 ? 16.115 17.333 -2.723 1.00 71.06 89 GLU A O 1
ATOM 750 N N . GLY A 1 90 ? 15.497 15.628 -4.040 1.00 64.75 90 GLY A N 1
ATOM 751 C CA . GLY A 1 90 ? 16.828 15.040 -4.139 1.00 64.75 90 GLY A CA 1
ATOM 752 C C . GLY A 1 90 ? 17.773 15.750 -5.116 1.00 64.75 90 GLY A C 1
ATOM 753 O O . GLY A 1 90 ? 18.902 15.282 -5.271 1.00 64.75 90 GLY A O 1
ATOM 754 N N . ASN A 1 91 ? 17.338 16.816 -5.809 1.00 65.19 91 ASN A N 1
ATOM 755 C CA . ASN A 1 91 ? 18.052 17.418 -6.948 1.00 65.19 91 ASN A CA 1
ATOM 756 C C . ASN A 1 91 ? 18.508 16.360 -7.975 1.00 65.19 91 ASN A C 1
ATOM 758 O O . ASN A 1 91 ? 19.626 16.402 -8.493 1.00 65.19 91 ASN A O 1
ATOM 762 N N . ILE A 1 92 ? 17.660 15.357 -8.214 1.00 64.25 92 ILE A N 1
ATOM 763 C CA . ILE A 1 92 ? 17.968 14.205 -9.072 1.00 64.25 92 ILE A CA 1
ATOM 764 C C . ILE A 1 92 ? 17.579 14.493 -10.518 1.00 64.25 92 ILE A C 1
ATOM 766 O O . ILE A 1 92 ? 18.281 14.098 -11.445 1.00 64.25 92 ILE A O 1
ATOM 770 N N . ILE A 1 93 ? 16.452 15.177 -10.706 1.00 62.72 93 ILE A N 1
ATOM 771 C CA . ILE A 1 93 ? 15.950 15.580 -12.016 1.00 62.72 93 ILE A CA 1
ATOM 772 C C . ILE A 1 93 ? 15.813 17.096 -11.992 1.00 62.72 93 ILE A C 1
ATOM 774 O O . ILE A 1 93 ? 15.097 17.643 -11.155 1.00 62.72 93 ILE A O 1
ATOM 778 N N . GLU A 1 94 ? 16.476 17.786 -12.918 1.00 59.69 94 GLU A N 1
ATOM 779 C CA . GLU A 1 94 ? 16.216 19.208 -13.112 1.00 59.69 94 GLU A CA 1
ATOM 780 C C . GLU A 1 94 ? 14.740 19.425 -13.502 1.00 59.69 94 GLU A C 1
ATOM 782 O O . GLU A 1 94 ? 14.191 18.702 -14.341 1.00 59.69 94 GLU A O 1
ATOM 787 N N . PRO A 1 95 ? 14.070 20.472 -12.995 1.00 61.03 95 PRO A N 1
ATOM 788 C CA . PRO A 1 95 ? 12.681 20.763 -13.363 1.00 61.03 95 PRO A CA 1
ATOM 789 C C . PRO A 1 95 ? 12.475 20.873 -14.886 1.00 61.03 95 PRO A C 1
ATOM 791 O O . PRO A 1 95 ? 11.403 20.576 -15.419 1.00 61.03 95 PRO A O 1
ATOM 794 N N . GLN A 1 96 ? 13.521 21.273 -15.615 1.00 57.28 96 GLN A N 1
ATOM 795 C CA . GLN A 1 96 ? 13.533 21.392 -17.071 1.00 57.28 96 GLN A CA 1
ATOM 796 C C . GLN A 1 96 ? 13.596 20.030 -17.785 1.00 57.28 96 GLN A C 1
ATOM 798 O O . GLN A 1 96 ? 12.887 19.837 -18.782 1.00 57.28 96 GLN A O 1
ATOM 803 N N . THR A 1 97 ? 14.367 19.064 -17.270 1.00 57.88 97 THR A N 1
ATOM 804 C CA . THR A 1 97 ? 14.396 17.683 -17.787 1.00 57.88 97 THR A CA 1
ATOM 805 C C . THR A 1 97 ? 13.090 16.957 -17.478 1.00 57.88 97 THR A C 1
ATOM 807 O O . THR A 1 97 ? 12.528 16.299 -18.352 1.00 57.88 97 THR A O 1
ATOM 810 N N . LEU A 1 98 ? 12.495 17.193 -16.307 1.00 60.22 98 LEU A N 1
ATOM 811 C CA . LEU A 1 98 ? 11.159 16.688 -15.985 1.00 60.22 98 LEU A CA 1
ATOM 812 C C . LEU A 1 98 ? 10.084 17.255 -16.932 1.00 60.22 98 LEU A C 1
ATOM 814 O O . LEU A 1 98 ? 9.197 16.532 -17.388 1.00 60.22 98 LEU A O 1
ATOM 818 N N . ASN A 1 99 ? 10.162 18.545 -17.267 1.00 60.00 99 ASN A N 1
ATOM 819 C CA . ASN A 1 99 ? 9.216 19.198 -18.174 1.00 60.00 99 ASN A CA 1
ATOM 820 C C . ASN A 1 99 ? 9.395 18.780 -19.639 1.00 60.00 99 ASN A C 1
ATOM 822 O O . ASN A 1 99 ? 8.404 18.652 -20.363 1.00 60.00 99 ASN A O 1
ATOM 826 N N . THR A 1 100 ? 10.627 18.544 -20.092 1.00 57.25 100 THR A N 1
ATOM 827 C CA . THR A 1 100 ? 10.891 17.973 -21.423 1.00 57.25 100 THR A CA 1
ATOM 828 C C . THR A 1 100 ? 10.437 16.522 -21.499 1.00 57.25 100 THR A C 1
ATOM 830 O O . THR A 1 100 ? 9.819 16.149 -22.494 1.00 57.25 100 THR A O 1
ATOM 833 N N . TRP A 1 101 ? 10.597 15.739 -20.431 1.00 56.41 101 TRP A N 1
ATOM 834 C CA . TRP A 1 101 ? 10.017 14.401 -20.319 1.00 56.41 101 TRP A CA 1
ATOM 835 C C . TRP A 1 101 ? 8.489 14.445 -20.367 1.00 56.41 101 TRP A C 1
ATOM 837 O O . TRP A 1 101 ? 7.902 13.824 -21.247 1.00 56.41 101 TRP A O 1
ATOM 847 N N . LYS A 1 102 ? 7.831 15.277 -19.548 1.00 57.69 102 LYS A N 1
ATOM 848 C CA . LYS A 1 102 ? 6.369 15.492 -19.596 1.00 57.69 102 LYS A CA 1
ATOM 849 C C . LYS A 1 102 ? 5.880 15.960 -20.980 1.00 57.69 102 LYS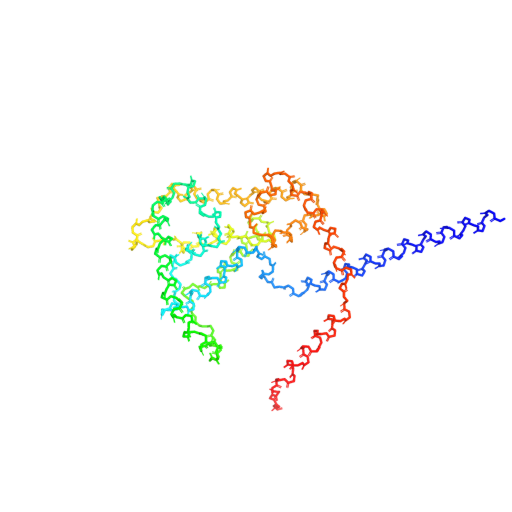 A C 1
ATOM 851 O O . LYS A 1 102 ? 4.801 15.568 -21.426 1.00 57.69 102 LYS A O 1
ATOM 856 N N . LYS A 1 103 ? 6.658 16.781 -21.700 1.00 54.97 103 LYS A N 1
ATOM 857 C CA . LYS A 1 103 ? 6.347 17.206 -23.083 1.00 54.97 103 LYS A CA 1
ATOM 858 C C . LYS A 1 103 ? 6.538 16.080 -24.105 1.00 54.97 103 LYS A C 1
ATOM 860 O O . LYS A 1 103 ? 5.696 15.925 -24.991 1.00 54.97 103 LYS A O 1
ATOM 865 N N . ASN A 1 104 ? 7.597 15.285 -23.978 1.00 49.78 104 ASN A N 1
ATOM 866 C CA . ASN A 1 104 ? 7.839 14.106 -24.811 1.00 49.78 104 ASN A CA 1
ATOM 867 C C . ASN A 1 104 ? 6.785 13.013 -24.552 1.00 49.78 104 ASN A C 1
ATOM 869 O O . ASN A 1 104 ? 6.370 12.340 -25.494 1.00 49.78 104 ASN A O 1
ATOM 873 N N . MET A 1 105 ? 6.257 12.922 -23.326 1.00 48.47 105 MET A N 1
ATOM 874 C CA . MET A 1 105 ? 5.140 12.049 -22.943 1.00 48.47 105 MET A CA 1
ATOM 875 C C . MET A 1 105 ? 3.838 12.403 -23.671 1.00 48.47 105 MET A C 1
ATOM 877 O O . MET A 1 105 ? 3.193 11.523 -24.230 1.00 48.47 105 MET A O 1
ATOM 881 N N . ARG A 1 106 ? 3.479 13.689 -23.792 1.00 48.03 106 ARG A N 1
ATOM 882 C CA . ARG A 1 106 ? 2.293 14.097 -24.580 1.00 48.03 106 ARG A CA 1
ATOM 883 C C . ARG A 1 106 ? 2.423 13.761 -26.070 1.00 48.03 106 ARG A C 1
ATOM 885 O O . ARG A 1 106 ? 1.431 13.490 -26.746 1.00 48.03 106 ARG A O 1
ATOM 892 N N . LYS A 1 107 ? 3.651 13.761 -26.604 1.00 42.84 107 LYS A N 1
ATOM 893 C CA . LYS A 1 107 ? 3.924 13.326 -27.983 1.00 42.84 107 LYS A CA 1
ATOM 894 C C . LYS A 1 107 ? 3.860 11.805 -28.123 1.00 42.84 107 LYS A C 1
ATOM 896 O O . LYS A 1 107 ? 3.286 11.332 -29.106 1.00 42.84 107 LYS A O 1
ATOM 901 N N . SER A 1 108 ? 4.374 11.039 -27.156 1.00 43.50 108 SER A N 1
ATOM 902 C CA . SER A 1 108 ? 4.265 9.576 -27.167 1.00 43.50 108 SER A CA 1
ATOM 903 C C . SER A 1 108 ? 2.809 9.126 -27.015 1.00 43.50 108 SER A C 1
ATOM 905 O O . SER A 1 108 ? 2.396 8.231 -27.743 1.00 43.50 108 SER A O 1
ATOM 907 N N . GLU A 1 109 ? 1.974 9.813 -26.227 1.00 41.31 109 GLU A N 1
ATOM 908 C CA . GLU A 1 109 ? 0.521 9.583 -26.160 1.00 41.31 109 GLU A CA 1
ATOM 909 C C . GLU A 1 109 ? -0.181 9.707 -27.527 1.00 41.31 109 GLU A C 1
ATOM 911 O O . GLU A 1 109 ? -1.148 8.988 -27.789 1.00 41.31 109 GLU A O 1
ATOM 916 N N . SER A 1 110 ? 0.312 10.545 -28.449 1.00 42.66 110 SER A N 1
ATOM 917 C CA . SER A 1 110 ? -0.226 10.651 -29.821 1.00 42.66 110 SER A CA 1
ATOM 918 C C . SER A 1 110 ? 0.125 9.441 -30.708 1.00 42.66 110 SER A C 1
ATOM 920 O O . SER A 1 110 ? -0.671 9.019 -31.550 1.00 42.66 110 SER A O 1
ATOM 922 N N . LEU A 1 111 ? 1.284 8.817 -30.473 1.00 40.59 111 LEU A N 1
ATOM 923 C CA . LEU A 1 111 ? 1.697 7.571 -31.128 1.00 40.59 111 LEU A CA 1
ATOM 924 C C . LEU A 1 111 ? 1.023 6.356 -30.469 1.00 40.59 111 LEU A C 1
ATOM 926 O O . LEU A 1 111 ? 0.525 5.462 -31.154 1.00 40.59 111 LEU A O 1
ATOM 930 N N . PHE A 1 112 ? 0.905 6.369 -29.141 1.00 39.59 112 PHE A N 1
ATOM 931 C CA . PHE A 1 112 ? 0.225 5.349 -28.350 1.00 39.59 112 PHE A CA 1
ATOM 932 C C . PHE A 1 112 ? -1.290 5.360 -28.554 1.00 39.59 112 PHE A C 1
ATOM 934 O O . PHE A 1 112 ? -1.891 4.295 -28.554 1.00 39.59 112 PHE A O 1
ATOM 941 N N . SER A 1 113 ? -1.932 6.507 -28.783 1.00 42.50 113 SER A N 1
ATOM 942 C CA . SER A 1 113 ? -3.363 6.578 -29.132 1.00 42.50 113 SER A CA 1
ATOM 943 C C . SER A 1 113 ? -3.646 6.041 -30.540 1.00 42.50 113 SER A C 1
ATOM 945 O O . SER A 1 113 ? -4.677 5.394 -30.747 1.00 42.50 113 SER A O 1
ATOM 947 N N . ARG A 1 114 ? -2.699 6.192 -31.478 1.00 38.28 114 ARG A N 1
ATOM 948 C CA . ARG A 1 114 ? -2.700 5.492 -32.776 1.00 38.28 114 ARG A CA 1
ATOM 949 C C . ARG A 1 114 ? -2.566 3.971 -32.609 1.00 38.28 114 ARG A C 1
ATOM 951 O O . ARG A 1 114 ? -3.332 3.231 -33.221 1.00 38.28 114 ARG A O 1
ATOM 958 N N . LEU A 1 115 ? -1.686 3.501 -31.721 1.00 41.31 115 LEU A N 1
ATOM 959 C CA . LEU A 1 115 ? -1.534 2.075 -31.375 1.00 41.31 115 LEU A CA 1
ATOM 960 C C . LEU A 1 115 ? -2.734 1.503 -30.600 1.00 41.31 115 LEU A C 1
ATOM 962 O O . LEU A 1 115 ? -3.150 0.378 -30.860 1.00 41.31 115 LEU A O 1
ATOM 966 N N . LYS A 1 116 ? -3.356 2.284 -29.709 1.00 38.94 116 LYS A N 1
ATOM 967 C CA . LYS A 1 116 ? -4.555 1.916 -28.933 1.00 38.94 116 LYS A CA 1
ATOM 968 C C . LYS A 1 116 ? -5.744 1.618 -29.851 1.00 38.94 116 LYS A C 1
ATOM 970 O O . LYS A 1 116 ? -6.506 0.694 -29.574 1.00 38.94 116 LYS A O 1
ATOM 975 N N . LYS A 1 117 ? -5.858 2.342 -30.974 1.00 39.97 117 LYS A N 1
ATOM 976 C CA . LYS A 1 117 ? -6.855 2.075 -32.025 1.00 39.97 117 LYS A CA 1
ATOM 977 C C . LYS A 1 117 ? -6.625 0.736 -32.732 1.00 39.97 117 LYS A C 1
ATOM 979 O O . LYS A 1 117 ? -7.606 0.086 -33.066 1.00 39.97 117 LYS A O 1
ATOM 984 N N . ASN A 1 118 ? -5.377 0.287 -32.875 1.00 41.34 118 ASN A N 1
ATOM 985 C CA . ASN A 1 118 ? -5.039 -0.997 -33.504 1.00 41.34 118 ASN A CA 1
ATOM 986 C C . ASN A 1 118 ? -5.045 -2.179 -32.509 1.00 41.34 118 ASN A C 1
ATOM 988 O O . ASN A 1 118 ? -5.424 -3.290 -32.870 1.00 41.34 118 ASN A O 1
ATOM 992 N N . LEU A 1 119 ? -4.725 -1.952 -31.231 1.00 38.59 119 LEU A N 1
ATOM 993 C CA . LEU A 1 119 ? -4.745 -2.978 -30.174 1.00 38.59 119 LEU A CA 1
ATOM 994 C C . LEU A 1 119 ? -6.155 -3.318 -29.672 1.00 38.59 119 LEU A C 1
ATOM 996 O O . LEU A 1 119 ? -6.382 -4.437 -29.213 1.00 38.59 119 LEU A O 1
ATOM 1000 N N . MET A 1 120 ? -7.129 -2.410 -29.811 1.00 31.89 120 MET A N 1
ATOM 1001 C CA . MET A 1 120 ? -8.535 -2.733 -29.530 1.00 31.89 120 MET A CA 1
ATOM 1002 C C . MET A 1 120 ? -9.076 -3.821 -30.481 1.00 31.89 120 MET A C 1
ATOM 1004 O O . MET A 1 120 ? -9.972 -4.575 -30.103 1.00 31.89 120 MET A O 1
ATOM 1008 N N . TYR A 1 121 ? -8.477 -3.967 -31.671 1.00 36.28 121 TYR A N 1
ATOM 1009 C CA . TYR A 1 121 ? -8.728 -5.089 -32.583 1.00 36.28 121 TYR A CA 1
ATOM 1010 C C . TYR A 1 121 ? -7.933 -6.352 -32.206 1.00 36.28 121 TYR A C 1
ATOM 1012 O O . TYR A 1 121 ? -8.428 -7.460 -32.403 1.00 36.28 121 TYR A O 1
ATOM 1020 N N . ALA A 1 122 ? -6.757 -6.212 -31.584 1.00 35.97 122 ALA A N 1
ATOM 1021 C CA . ALA A 1 122 ? -5.935 -7.338 -31.131 1.00 35.97 122 ALA A CA 1
ATOM 1022 C C . ALA A 1 122 ? -6.436 -7.9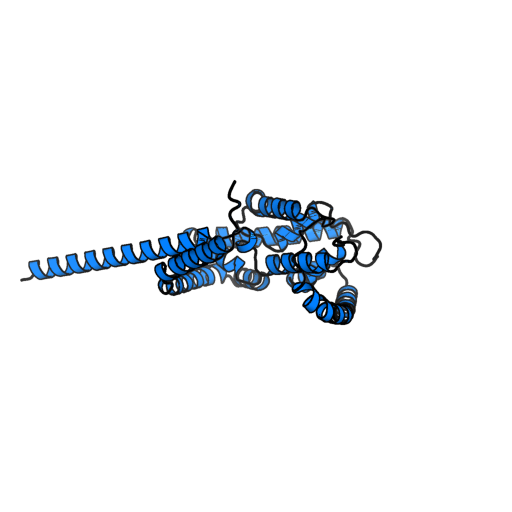90 -29.827 1.00 35.97 122 ALA A C 1
ATOM 1024 O O . ALA A 1 122 ? -6.268 -9.189 -29.655 1.00 35.97 122 ALA A O 1
ATOM 1025 N N . TYR A 1 123 ? -7.136 -7.267 -28.945 1.00 36.97 123 TYR A N 1
ATOM 1026 C CA . TYR A 1 123 ? -7.737 -7.851 -27.729 1.00 36.97 123 TYR A CA 1
ATOM 1027 C C . TYR A 1 123 ? -8.869 -8.860 -28.017 1.00 36.97 123 TYR A C 1
ATOM 1029 O O . TYR A 1 123 ? -9.232 -9.647 -27.144 1.00 36.97 123 TYR A O 1
ATOM 1037 N N . LYS A 1 124 ? -9.411 -8.885 -29.246 1.00 33.28 124 LYS A N 1
ATOM 1038 C CA . LYS A 1 124 ? -10.304 -9.960 -29.725 1.00 33.28 124 LYS A CA 1
ATOM 1039 C C . LYS A 1 124 ? -9.548 -11.175 -30.274 1.00 33.28 124 LYS A C 1
ATOM 1041 O O . LYS A 1 124 ? -10.142 -12.243 -30.421 1.00 33.28 124 LYS A O 1
ATOM 1046 N N . ALA A 1 125 ? -8.253 -11.052 -30.546 1.00 33.56 125 ALA A N 1
ATOM 1047 C CA . ALA A 1 125 ? -7.409 -12.147 -30.988 1.00 33.56 125 ALA A CA 1
ATOM 1048 C C . ALA A 1 125 ? -6.709 -12.761 -29.769 1.00 33.56 125 ALA A C 1
ATOM 1050 O O . ALA A 1 125 ? -5.725 -12.223 -29.287 1.00 33.56 125 ALA A O 1
ATOM 1051 N N . LYS A 1 126 ? -7.273 -13.872 -29.271 1.00 32.03 126 LYS A N 1
ATOM 1052 C CA . LYS A 1 126 ? -6.662 -14.897 -28.399 1.00 32.03 126 LYS A CA 1
ATOM 1053 C C . LYS A 1 126 ? -5.495 -14.408 -27.529 1.00 32.03 126 LYS A C 1
ATOM 1055 O O . LYS A 1 126 ? -4.391 -14.244 -28.038 1.00 32.03 126 LYS A O 1
ATOM 1060 N N . ALA A 1 127 ? -5.731 -14.315 -26.217 1.00 34.56 127 ALA A N 1
ATOM 1061 C CA . ALA A 1 127 ? -4.694 -14.216 -25.190 1.00 34.56 127 ALA A CA 1
ATOM 1062 C C . ALA A 1 127 ? -3.535 -15.177 -25.510 1.00 34.56 127 ALA A C 1
ATOM 1064 O O . ALA A 1 127 ? -3.631 -16.385 -25.285 1.00 34.56 127 ALA A O 1
ATOM 1065 N N . LYS A 1 128 ? -2.477 -14.644 -26.127 1.00 36.69 128 LYS A N 1
ATOM 1066 C CA . LYS A 1 128 ? -1.244 -15.381 -26.360 1.00 36.69 128 LYS A CA 1
ATOM 1067 C C . LYS A 1 128 ? -0.610 -15.574 -24.992 1.00 36.69 128 LYS A C 1
ATOM 1069 O O . LYS A 1 128 ? -0.450 -14.619 -24.236 1.00 36.69 128 LYS A O 1
ATOM 1074 N N . VAL A 1 129 ? -0.331 -16.835 -24.691 1.00 38.56 129 VAL A N 1
ATOM 1075 C CA . VAL A 1 129 ? 0.433 -17.293 -23.535 1.00 38.56 129 VAL A CA 1
ATOM 1076 C C . VAL A 1 129 ? 1.685 -16.425 -23.393 1.00 38.56 129 VAL A C 1
ATOM 1078 O O . VAL A 1 129 ? 2.411 -16.224 -24.367 1.00 38.56 129 VAL A O 1
ATOM 1081 N N . TYR A 1 130 ? 1.864 -15.877 -22.190 1.00 42.69 130 TYR A N 1
ATOM 1082 C CA . TYR A 1 130 ? 3.011 -15.080 -21.774 1.00 42.69 130 TYR A CA 1
ATOM 1083 C C . TYR A 1 130 ? 4.290 -15.867 -22.012 1.00 42.69 130 TYR A C 1
ATOM 1085 O O . TYR A 1 130 ? 4.510 -16.851 -21.321 1.00 42.69 130 TYR A O 1
ATOM 1093 N N . ASN A 1 131 ? 5.125 -15.424 -22.943 1.00 35.16 131 ASN A N 1
ATOM 1094 C CA . ASN A 1 131 ? 6.493 -15.902 -23.042 1.00 35.16 131 ASN A CA 1
ATOM 1095 C C . ASN A 1 131 ? 7.409 -14.686 -23.187 1.00 35.16 131 ASN A C 1
ATOM 1097 O O . ASN A 1 131 ? 7.350 -13.974 -24.188 1.00 35.16 131 ASN A O 1
ATOM 1101 N N . GLN A 1 132 ? 8.221 -14.512 -22.141 1.00 40.09 132 GLN A N 1
ATOM 1102 C CA . GLN A 1 132 ? 9.436 -13.701 -22.053 1.00 40.09 132 GLN A CA 1
ATOM 1103 C C . GLN A 1 132 ? 9.218 -12.186 -21.992 1.00 40.09 132 GLN A C 1
ATOM 1105 O O . GLN A 1 132 ? 9.288 -11.483 -22.992 1.00 40.09 132 GLN A O 1
ATOM 1110 N N . PHE A 1 133 ? 9.002 -11.689 -20.771 1.00 41.91 133 PHE A N 1
ATOM 1111 C CA . PHE A 1 133 ? 9.570 -10.399 -20.380 1.00 41.91 133 PHE A CA 1
ATOM 1112 C C . PHE A 1 133 ? 11.107 -10.556 -20.340 1.00 41.91 133 PHE A C 1
ATOM 1114 O O . PHE A 1 133 ? 11.588 -11.629 -19.991 1.00 41.91 133 PHE A O 1
ATOM 1121 N N . SER A 1 134 ? 11.882 -9.508 -20.640 1.00 44.78 134 SER A N 1
ATOM 1122 C CA . SER A 1 134 ? 13.344 -9.494 -20.387 1.00 44.78 134 SER A CA 1
ATOM 1123 C C . SER A 1 134 ? 13.714 -9.605 -18.906 1.00 44.78 134 SER A C 1
ATOM 1125 O O . SER A 1 134 ? 14.856 -9.899 -18.573 1.00 44.78 134 SER A O 1
ATOM 1127 N N . TYR A 1 135 ? 12.752 -9.319 -18.031 1.00 52.59 135 TYR A N 1
ATOM 1128 C CA . TYR A 1 135 ? 12.846 -9.457 -16.587 1.00 52.59 135 TYR A CA 1
ATOM 1129 C C . TYR A 1 135 ? 11.981 -10.633 -16.165 1.00 52.59 135 TYR A C 1
ATOM 1131 O O . TYR A 1 135 ? 10.825 -10.699 -16.595 1.00 52.59 135 TYR A O 1
ATOM 1139 N N . ASP A 1 136 ? 12.466 -11.503 -15.281 1.00 56.97 136 ASP A N 1
ATOM 1140 C CA . ASP A 1 136 ? 11.599 -12.453 -14.585 1.00 56.97 136 ASP A CA 1
ATOM 1141 C C . ASP A 1 136 ? 10.705 -11.672 -13.607 1.00 56.97 136 ASP A C 1
ATOM 1143 O O . ASP A 1 136 ? 10.909 -11.586 -12.404 1.00 56.97 136 ASP A O 1
ATOM 1147 N N . PHE A 1 137 ? 9.677 -11.029 -14.158 1.00 64.56 137 PHE A N 1
ATOM 1148 C CA . PHE A 1 137 ? 8.706 -10.208 -13.444 1.00 64.56 137 PHE A CA 1
ATOM 1149 C C . PHE A 1 137 ? 8.022 -10.942 -12.273 1.00 64.56 137 PHE A C 1
ATOM 1151 O O . PHE A 1 137 ? 7.736 -10.295 -11.261 1.00 64.56 137 PHE A O 1
ATOM 1158 N N . PRO A 1 138 ? 7.776 -12.269 -12.351 1.00 69.31 138 PRO A N 1
ATOM 1159 C CA . PRO A 1 138 ? 7.402 -13.063 -11.185 1.00 69.31 138 PRO A CA 1
ATOM 1160 C C . PRO A 1 138 ? 8.444 -13.018 -10.058 1.00 69.31 138 PRO A C 1
ATOM 1162 O O . PRO A 1 138 ? 8.058 -12.834 -8.910 1.00 69.31 138 PRO A O 1
ATOM 1165 N N . GLU A 1 139 ? 9.740 -13.085 -10.370 1.00 74.69 139 GLU A N 1
ATOM 1166 C CA . GLU A 1 139 ? 10.831 -13.009 -9.388 1.00 74.69 139 GLU A CA 1
ATOM 1167 C C . GLU A 1 139 ? 10.887 -11.626 -8.723 1.00 74.69 139 GLU A C 1
ATOM 1169 O O . GLU A 1 139 ? 11.003 -11.521 -7.504 1.00 74.69 139 GLU A O 1
ATOM 1174 N N . ILE A 1 140 ? 10.724 -10.542 -9.491 1.00 77.06 140 ILE A N 1
ATOM 1175 C CA . ILE A 1 140 ? 10.631 -9.179 -8.934 1.00 77.06 140 ILE A CA 1
ATOM 1176 C C . ILE A 1 140 ? 9.450 -9.073 -7.968 1.00 77.06 140 ILE A C 1
ATOM 1178 O O . ILE A 1 140 ? 9.564 -8.463 -6.900 1.00 77.06 140 ILE A O 1
ATOM 1182 N N . LEU A 1 141 ? 8.303 -9.642 -8.341 1.00 78.44 141 LEU A N 1
ATOM 1183 C CA . LEU A 1 141 ? 7.108 -9.631 -7.509 1.00 78.44 141 LEU A CA 1
ATOM 1184 C C . LEU A 1 141 ? 7.323 -10.429 -6.219 1.00 78.44 141 LEU A C 1
ATOM 1186 O O . LEU A 1 141 ? 7.004 -9.924 -5.144 1.00 78.44 141 LEU A O 1
ATOM 1190 N N . GLU A 1 142 ? 7.898 -11.627 -6.312 1.00 83.25 142 GLU A N 1
ATOM 1191 C CA . GLU A 1 142 ? 8.261 -12.461 -5.162 1.00 83.25 142 GLU A CA 1
ATOM 1192 C C . GLU A 1 142 ? 9.231 -11.726 -4.234 1.00 83.25 142 GLU A C 1
ATOM 1194 O O . GLU A 1 142 ? 8.935 -11.548 -3.055 1.00 83.25 142 GLU A O 1
ATOM 1199 N N . LYS A 1 143 ? 10.309 -11.157 -4.779 1.00 87.31 143 LYS A N 1
ATOM 1200 C CA . LYS A 1 143 ? 11.273 -10.328 -4.041 1.00 87.31 143 LYS A CA 1
ATOM 1201 C C . LYS A 1 143 ? 10.607 -9.118 -3.378 1.00 87.31 143 LYS A C 1
ATOM 1203 O O . LYS A 1 143 ? 10.954 -8.740 -2.260 1.00 87.31 143 LYS A O 1
ATOM 1208 N N . THR A 1 144 ? 9.631 -8.497 -4.044 1.00 89.12 144 THR A N 1
ATOM 1209 C CA . THR A 1 144 ? 8.889 -7.349 -3.495 1.00 89.12 144 THR A CA 1
ATOM 1210 C C . THR A 1 144 ? 8.010 -7.783 -2.324 1.00 89.12 144 THR A C 1
ATOM 1212 O O . THR A 1 144 ? 7.957 -7.090 -1.306 1.00 89.12 144 THR A O 1
ATOM 1215 N N . ILE A 1 145 ? 7.353 -8.941 -2.439 1.00 89.38 145 ILE A N 1
ATOM 1216 C CA . ILE A 1 145 ? 6.572 -9.559 -1.361 1.00 89.38 145 ILE A CA 1
ATOM 1217 C C . ILE A 1 145 ? 7.486 -9.899 -0.177 1.00 89.38 145 ILE A C 1
ATOM 1219 O O . ILE A 1 145 ? 7.168 -9.553 0.961 1.00 89.38 145 ILE A O 1
ATOM 1223 N N . GLU A 1 146 ? 8.639 -10.519 -0.429 1.00 90.25 146 GLU A N 1
ATOM 1224 C CA . GLU A 1 146 ? 9.628 -10.844 0.600 1.00 90.25 146 GLU A CA 1
ATOM 1225 C C . GLU A 1 146 ? 10.130 -9.590 1.320 1.00 90.25 146 GLU A C 1
ATOM 1227 O O . GLU A 1 146 ? 10.154 -9.541 2.553 1.00 90.25 146 GLU A O 1
ATOM 1232 N N . ASN A 1 147 ? 10.470 -8.541 0.569 1.00 91.50 147 ASN A N 1
ATOM 1233 C CA . ASN A 1 147 ? 10.884 -7.262 1.133 1.00 91.50 147 ASN A CA 1
ATOM 1234 C C . ASN A 1 147 ? 9.776 -6.636 1.986 1.00 91.50 147 ASN A C 1
ATOM 1236 O O . ASN A 1 147 ? 10.049 -6.173 3.097 1.00 91.50 147 ASN A O 1
ATOM 1240 N N . ALA A 1 148 ? 8.527 -6.641 1.515 1.00 93.12 148 ALA A N 1
ATOM 1241 C CA . ALA A 1 148 ? 7.398 -6.143 2.293 1.00 93.12 148 ALA A CA 1
ATOM 1242 C C . ALA A 1 148 ? 7.264 -6.909 3.619 1.00 93.12 148 ALA A C 1
ATOM 1244 O O . ALA A 1 148 ? 7.306 -6.299 4.689 1.00 93.12 148 ALA A O 1
ATOM 1245 N N . LEU A 1 149 ? 7.189 -8.242 3.561 1.00 90.44 149 LEU A N 1
ATOM 1246 C CA . LEU A 1 149 ? 6.889 -9.092 4.713 1.00 90.44 149 LEU A CA 1
ATOM 1247 C C . LEU A 1 149 ? 8.047 -9.211 5.706 1.00 90.44 149 LEU A C 1
ATOM 1249 O O . LEU A 1 149 ? 7.840 -9.069 6.912 1.00 90.44 149 LEU A O 1
ATOM 1253 N N . TYR A 1 150 ? 9.260 -9.482 5.228 1.00 91.81 150 TYR A N 1
ATOM 1254 C CA . TYR A 1 150 ? 10.388 -9.825 6.094 1.00 91.81 150 TYR A CA 1
ATOM 1255 C C . TYR A 1 150 ? 11.229 -8.608 6.466 1.00 91.81 150 TYR A C 1
ATOM 1257 O O . TYR A 1 150 ? 11.563 -8.430 7.641 1.00 91.81 150 TYR A O 1
ATOM 1265 N N . ARG A 1 151 ? 11.541 -7.742 5.496 1.00 92.12 151 ARG A N 1
ATOM 1266 C CA . ARG A 1 151 ? 12.404 -6.575 5.731 1.00 92.12 151 ARG A CA 1
ATOM 1267 C C . ARG A 1 151 ? 11.634 -5.419 6.350 1.00 92.12 151 ARG A C 1
ATOM 1269 O O . ARG A 1 151 ? 12.000 -4.935 7.419 1.00 92.12 151 ARG A O 1
ATOM 1276 N N . PHE A 1 152 ? 10.564 -4.981 5.695 1.00 93.06 152 PHE A N 1
ATOM 1277 C CA . PHE A 1 152 ? 9.785 -3.825 6.143 1.00 93.06 152 PHE A CA 1
ATOM 1278 C C . PHE A 1 152 ? 8.696 -4.197 7.146 1.00 93.06 152 PHE A C 1
ATOM 1280 O O . PHE A 1 152 ? 8.165 -3.322 7.831 1.00 93.06 152 PHE A O 1
ATOM 1287 N N . LYS A 1 153 ? 8.404 -5.497 7.287 1.00 92.56 153 LYS A N 1
ATOM 1288 C CA . LYS A 1 153 ? 7.368 -6.028 8.180 1.00 92.56 153 LYS A CA 1
ATOM 1289 C C . LYS A 1 153 ? 6.009 -5.368 7.924 1.00 92.56 153 LYS A C 1
ATOM 1291 O O . LYS A 1 153 ? 5.246 -5.127 8.862 1.00 92.56 153 LYS A O 1
ATOM 1296 N N . SER A 1 154 ? 5.736 -5.065 6.660 1.00 92.94 154 SER A N 1
ATOM 1297 C CA . SER A 1 154 ? 4.484 -4.508 6.179 1.00 92.94 154 SER A CA 1
ATOM 1298 C C . SER A 1 154 ? 3.680 -5.605 5.482 1.00 92.94 154 SER A C 1
ATOM 1300 O O . SER A 1 154 ? 4.220 -6.305 4.625 1.00 92.94 154 SER A O 1
ATOM 1302 N N . PRO A 1 155 ? 2.386 -5.764 5.799 1.00 90.75 155 PRO A N 1
ATOM 1303 C CA . PRO A 1 155 ? 1.504 -6.648 5.047 1.00 90.75 155 PRO A CA 1
ATOM 1304 C C . PRO A 1 155 ? 1.100 -6.054 3.686 1.00 90.75 155 PRO A C 1
ATOM 1306 O O . PRO A 1 155 ? 0.318 -6.678 2.978 1.00 90.75 155 PRO A O 1
ATOM 1309 N N . ILE A 1 156 ? 1.563 -4.844 3.345 1.00 93.62 156 ILE A N 1
ATOM 1310 C CA . ILE A 1 156 ? 1.164 -4.105 2.145 1.00 93.62 156 ILE A CA 1
ATOM 1311 C C . ILE A 1 156 ? 2.369 -3.803 1.277 1.00 93.62 156 ILE A C 1
ATOM 1313 O O . ILE A 1 156 ? 3.412 -3.363 1.757 1.00 93.62 156 ILE A O 1
ATOM 1317 N N . ILE A 1 157 ? 2.175 -3.971 -0.024 1.00 92.94 157 ILE A N 1
ATOM 1318 C CA . ILE A 1 157 ? 3.148 -3.620 -1.046 1.00 92.94 157 ILE A CA 1
ATOM 1319 C C . ILE A 1 157 ? 2.862 -2.193 -1.494 1.00 92.94 157 ILE A C 1
ATOM 1321 O O . ILE A 1 157 ? 1.875 -1.923 -2.179 1.00 92.94 157 ILE A O 1
ATOM 1325 N N . THR A 1 158 ? 3.726 -1.272 -1.077 1.00 94.12 158 THR A N 1
ATOM 1326 C CA . THR A 1 158 ? 3.677 0.120 -1.526 1.00 94.12 158 THR A CA 1
ATOM 1327 C C . THR A 1 158 ? 4.536 0.343 -2.759 1.00 94.12 158 THR A C 1
ATOM 1329 O O . THR A 1 158 ? 5.411 -0.459 -3.099 1.00 94.12 158 THR A O 1
ATOM 1332 N N . SER A 1 159 ? 4.313 1.474 -3.421 1.00 92.62 159 SER A N 1
ATOM 1333 C CA . SER A 1 159 ? 5.125 1.885 -4.559 1.00 92.62 159 SER A CA 1
ATOM 1334 C C . SER A 1 159 ? 6.581 2.145 -4.147 1.00 92.62 159 SER A C 1
ATOM 1336 O O . SER A 1 159 ? 7.472 1.845 -4.931 1.00 92.62 159 SER A O 1
ATOM 1338 N N . GLU A 1 160 ? 6.870 2.578 -2.913 1.00 92.00 160 GLU A N 1
ATOM 1339 C CA . GLU A 1 160 ? 8.242 2.650 -2.377 1.00 92.00 160 GLU A CA 1
ATOM 1340 C C . GLU A 1 160 ? 8.909 1.286 -2.244 1.00 92.00 160 GLU A C 1
ATOM 1342 O O . GLU A 1 160 ? 10.074 1.147 -2.612 1.00 92.00 160 GLU A O 1
ATOM 1347 N N . ILE A 1 161 ? 8.195 0.286 -1.719 1.00 93.38 161 ILE A N 1
ATOM 1348 C CA . ILE A 1 161 ? 8.752 -1.061 -1.542 1.00 93.38 161 ILE A CA 1
ATOM 1349 C C . ILE A 1 161 ? 9.032 -1.682 -2.912 1.00 93.38 161 ILE A C 1
ATOM 1351 O O . ILE A 1 161 ? 10.110 -2.241 -3.125 1.00 93.38 161 ILE A O 1
ATOM 1355 N N . LEU A 1 162 ? 8.100 -1.528 -3.858 1.00 89.56 162 LEU A N 1
ATOM 1356 C CA . LEU A 1 162 ? 8.289 -1.955 -5.244 1.00 89.56 162 LEU A CA 1
ATOM 1357 C C . LEU A 1 162 ? 9.488 -1.240 -5.882 1.00 89.56 162 LEU A C 1
ATOM 1359 O O . LEU A 1 162 ? 10.334 -1.882 -6.499 1.00 89.56 162 LEU A O 1
ATOM 1363 N N . PHE A 1 163 ? 9.594 0.076 -5.692 1.00 88.00 163 PHE A N 1
ATOM 1364 C CA . PHE A 1 163 ? 10.689 0.875 -6.230 1.00 88.00 163 PHE A CA 1
ATOM 1365 C C . PHE A 1 163 ? 12.043 0.439 -5.667 1.00 88.00 163 PHE A C 1
ATOM 1367 O O . PHE A 1 163 ? 12.934 0.123 -6.443 1.00 88.00 163 PHE A O 1
ATOM 1374 N N . ILE A 1 164 ? 12.199 0.339 -4.342 1.00 87.69 164 ILE A N 1
ATOM 1375 C CA . ILE A 1 164 ? 13.449 -0.130 -3.720 1.00 87.69 164 ILE A CA 1
ATOM 1376 C C . ILE A 1 164 ? 13.822 -1.529 -4.193 1.00 87.69 164 ILE A C 1
ATOM 1378 O O . ILE A 1 164 ? 14.993 -1.778 -4.467 1.00 87.69 164 ILE A O 1
ATOM 1382 N N . THR A 1 165 ? 12.847 -2.427 -4.326 1.00 87.62 165 THR A N 1
ATOM 1383 C CA . THR A 1 165 ? 13.117 -3.788 -4.801 1.00 87.62 165 THR A CA 1
ATOM 1384 C C . THR A 1 165 ? 13.700 -3.768 -6.216 1.00 87.62 165 THR A C 1
ATOM 1386 O O . THR A 1 165 ? 14.713 -4.418 -6.471 1.00 87.62 165 THR A O 1
ATOM 1389 N N . LEU A 1 166 ? 13.122 -2.959 -7.110 1.00 80.19 166 LEU A N 1
ATOM 1390 C CA . LEU A 1 166 ? 13.650 -2.743 -8.461 1.00 80.19 166 LEU A CA 1
ATOM 1391 C C . LEU A 1 166 ? 15.029 -2.061 -8.452 1.00 80.19 166 LEU A C 1
ATOM 1393 O O . LEU A 1 166 ? 15.887 -2.387 -9.273 1.00 80.19 166 LEU A O 1
ATOM 1397 N N . LEU A 1 167 ? 15.263 -1.120 -7.531 1.00 76.81 167 LEU A N 1
ATOM 1398 C CA . LEU A 1 167 ? 16.558 -0.449 -7.391 1.00 76.81 167 LEU A CA 1
ATOM 1399 C C . LEU A 1 167 ? 17.670 -1.417 -6.964 1.00 76.81 167 LEU A C 1
ATOM 1401 O O . LEU A 1 167 ? 18.771 -1.367 -7.510 1.00 76.81 167 LEU A O 1
ATOM 1405 N N . GLU A 1 168 ? 17.397 -2.280 -5.987 1.00 76.38 168 GLU A N 1
ATOM 1406 C CA . GLU A 1 168 ? 18.394 -3.150 -5.350 1.00 76.38 168 GLU A CA 1
ATOM 1407 C C . GLU A 1 168 ? 18.759 -4.381 -6.182 1.00 76.38 168 GLU A C 1
ATOM 1409 O O . GLU A 1 168 ? 19.882 -4.868 -6.079 1.00 76.38 168 GLU A O 1
ATOM 1414 N N . GLN A 1 169 ? 17.873 -4.845 -7.065 1.00 72.75 169 GLN A N 1
ATOM 1415 C CA . GLN A 1 169 ? 18.169 -5.938 -8.001 1.00 72.75 169 GLN A CA 1
ATOM 1416 C C . GLN A 1 169 ? 19.182 -5.549 -9.105 1.00 72.75 169 GLN A C 1
ATOM 1418 O O . GLN A 1 169 ? 19.395 -6.304 -10.046 1.00 72.75 169 GLN A O 1
ATOM 1423 N N . ASN A 1 170 ? 19.828 -4.373 -9.027 1.00 55.91 170 ASN A N 1
ATOM 1424 C CA . ASN A 1 170 ? 20.711 -3.782 -10.053 1.00 55.91 170 ASN A CA 1
ATOM 1425 C C . ASN A 1 170 ? 20.042 -3.559 -11.428 1.00 55.91 170 ASN A C 1
ATOM 1427 O O . ASN A 1 170 ? 20.668 -3.082 -12.386 1.00 55.91 170 ASN A O 1
ATOM 1431 N N . GLU A 1 171 ? 18.739 -3.802 -11.524 1.00 52.97 171 GLU A N 1
ATOM 1432 C CA . GLU A 1 171 ? 17.954 -3.652 -12.742 1.00 52.97 171 GLU A CA 1
ATOM 1433 C C . GLU A 1 171 ? 17.655 -2.195 -13.079 1.00 52.97 171 GLU A C 1
ATOM 1435 O O . GLU A 1 171 ? 17.261 -1.917 -14.196 1.00 52.97 171 GLU A O 1
ATOM 1440 N N . MET A 1 172 ? 17.932 -1.240 -12.192 1.00 50.75 172 MET A N 1
ATOM 1441 C CA . MET A 1 172 ? 17.658 0.189 -12.408 1.00 50.75 172 MET A CA 1
ATOM 1442 C C . MET A 1 172 ? 18.920 1.047 -12.604 1.00 50.75 172 MET A C 1
ATOM 1444 O O . MET A 1 172 ? 18.829 2.272 -12.602 1.00 50.75 172 MET A O 1
ATOM 1448 N N . ARG A 1 173 ? 20.107 0.457 -12.832 1.00 47.34 173 ARG A N 1
ATOM 1449 C CA . ARG A 1 173 ? 21.217 1.228 -13.429 1.00 47.34 173 ARG A CA 1
ATOM 1450 C C . ARG A 1 173 ? 20.813 1.623 -14.849 1.00 47.34 173 ARG A C 1
ATOM 1452 O O . ARG A 1 173 ? 20.776 0.759 -15.731 1.00 47.34 173 ARG A O 1
ATOM 1459 N N . ILE A 1 174 ? 20.443 2.891 -15.022 1.00 46.97 174 ILE A N 1
ATOM 1460 C CA . ILE A 1 174 ? 20.064 3.498 -16.301 1.00 46.97 174 ILE A CA 1
ATOM 1461 C C . ILE A 1 174 ? 21.279 3.379 -17.235 1.00 46.97 174 ILE A C 1
ATOM 1463 O O . ILE A 1 174 ? 22.339 3.911 -16.901 1.00 46.97 174 ILE A O 1
ATOM 1467 N N . PRO A 1 175 ? 21.192 2.639 -18.357 1.00 38.06 175 PRO A N 1
ATOM 1468 C CA . PRO A 1 175 ? 22.266 2.590 -19.331 1.00 38.06 175 PRO A CA 1
ATOM 1469 C C . PRO A 1 175 ? 22.395 3.979 -19.951 1.00 38.06 175 PRO A C 1
ATOM 1471 O O . PRO A 1 175 ? 21.401 4.639 -20.243 1.00 38.06 175 PRO A O 1
ATOM 1474 N N . SER A 1 176 ? 23.633 4.402 -20.153 1.00 40.41 176 SER A N 1
ATOM 1475 C CA . SER A 1 176 ? 24.103 5.730 -20.557 1.00 40.41 176 SER A CA 1
ATOM 1476 C C . SER A 1 176 ? 23.633 6.247 -21.930 1.00 40.41 176 SER A C 1
ATOM 1478 O O . SER A 1 176 ? 24.307 7.083 -22.518 1.00 40.41 176 SER A O 1
ATOM 1480 N N . GLN A 1 177 ? 22.523 5.759 -22.490 1.00 39.28 177 GLN A N 1
ATOM 1481 C CA . GLN A 1 177 ? 22.055 6.188 -23.814 1.00 39.28 177 GLN A CA 1
ATOM 1482 C C . GLN A 1 177 ? 21.216 7.474 -23.775 1.00 39.28 177 GLN A C 1
ATOM 1484 O O . GLN A 1 177 ? 21.101 8.144 -24.794 1.00 39.28 177 GLN A O 1
ATOM 1489 N N . ASN A 1 178 ? 20.700 7.860 -22.603 1.00 42.09 178 ASN A N 1
ATOM 1490 C CA . ASN A 1 178 ? 20.145 9.188 -22.351 1.00 42.09 178 ASN A CA 1
ATOM 1491 C C . ASN A 1 178 ? 20.939 9.829 -21.205 1.00 42.09 178 ASN A C 1
ATOM 1493 O O . ASN A 1 178 ? 20.714 9.515 -20.038 1.00 42.09 178 ASN A O 1
ATOM 1497 N N . GLU A 1 179 ? 21.869 10.727 -21.527 1.00 42.16 179 GLU A N 1
ATOM 1498 C CA . GLU A 1 179 ? 22.757 11.417 -20.570 1.00 42.16 179 GLU A CA 1
ATOM 1499 C C . GLU A 1 179 ? 22.012 12.209 -19.472 1.00 42.16 179 GLU A C 1
ATOM 1501 O O . GLU A 1 179 ? 22.614 12.635 -18.492 1.00 42.16 179 GLU A O 1
ATOM 1506 N N . SER A 1 180 ? 20.689 12.378 -19.576 1.00 46.41 180 SER A N 1
ATOM 1507 C CA . SER A 1 180 ? 19.896 13.241 -18.695 1.00 46.41 180 SER A CA 1
ATOM 1508 C C . SER A 1 180 ? 19.559 12.667 -17.310 1.00 46.41 180 SER A C 1
ATOM 1510 O O . SER A 1 180 ? 18.861 13.337 -16.555 1.00 46.41 180 SER A O 1
ATOM 1512 N N . LEU A 1 181 ? 19.946 11.426 -16.985 1.00 51.47 181 LEU A N 1
ATOM 1513 C CA . LEU A 1 181 ? 19.525 10.752 -15.741 1.00 51.47 181 LEU A CA 1
ATOM 1514 C C . LEU A 1 181 ? 20.597 9.814 -15.158 1.00 51.47 181 LEU A C 1
ATOM 1516 O O . LEU A 1 181 ? 20.291 8.803 -14.525 1.00 51.47 181 LEU A O 1
ATOM 1520 N N . VAL A 1 182 ? 21.876 10.136 -15.359 1.00 54.66 182 VAL A N 1
ATOM 1521 C CA . VAL A 1 182 ? 22.963 9.419 -14.682 1.00 54.66 182 VAL A CA 1
ATOM 1522 C C . VAL A 1 182 ? 23.080 9.949 -13.257 1.00 54.66 182 VAL A C 1
ATOM 1524 O O . VAL A 1 182 ? 23.731 10.956 -12.994 1.00 54.66 182 VAL A O 1
ATOM 1527 N N . LEU A 1 183 ? 22.421 9.257 -12.331 1.00 62.16 183 LEU A N 1
ATOM 1528 C CA . LEU A 1 183 ? 22.567 9.514 -10.906 1.00 62.16 183 LEU A CA 1
ATOM 1529 C C . LEU A 1 183 ? 23.998 9.231 -10.456 1.00 62.16 183 LEU A C 1
ATOM 1531 O O . LEU A 1 183 ? 24.511 8.127 -10.651 1.00 62.16 183 LEU A O 1
ATOM 1535 N N . ASN A 1 184 ? 24.631 10.207 -9.809 1.00 69.00 184 ASN A N 1
ATOM 1536 C CA . ASN A 1 184 ? 25.898 9.950 -9.138 1.00 69.00 184 ASN A CA 1
ATOM 1537 C C . ASN A 1 184 ? 25.671 9.103 -7.866 1.00 69.00 184 ASN A C 1
ATOM 1539 O O . ASN A 1 184 ? 24.561 9.014 -7.337 1.00 69.00 184 ASN A O 1
ATOM 1543 N N . SER A 1 185 ? 26.731 8.462 -7.364 1.00 71.81 185 SER A N 1
ATOM 1544 C CA . SER A 1 185 ? 26.644 7.549 -6.208 1.00 71.81 185 SER A CA 1
ATOM 1545 C C . SER A 1 185 ? 26.027 8.210 -4.963 1.00 71.81 185 SER A C 1
ATOM 1547 O O . SER A 1 185 ? 25.276 7.576 -4.225 1.00 71.81 185 SER A O 1
ATOM 1549 N N . SER A 1 186 ? 26.284 9.505 -4.754 1.00 76.31 186 SER A N 1
ATOM 1550 C CA . SER A 1 186 ? 25.745 10.261 -3.617 1.00 76.31 186 SER A CA 1
ATOM 1551 C C . SER A 1 186 ? 24.237 10.501 -3.747 1.00 76.31 186 SER A C 1
ATOM 1553 O O . SER A 1 186 ? 23.473 10.181 -2.839 1.00 76.31 186 SER A O 1
ATOM 1555 N N . GLN A 1 187 ? 23.780 10.977 -4.907 1.00 73.62 187 GLN A N 1
ATOM 1556 C CA . GLN A 1 187 ? 22.358 11.153 -5.209 1.00 73.62 187 GLN A CA 1
ATOM 1557 C C . GLN A 1 187 ? 21.606 9.819 -5.145 1.00 73.62 187 GLN A C 1
ATOM 1559 O O . GLN A 1 187 ? 20.465 9.767 -4.688 1.00 73.62 187 GLN A O 1
ATOM 1564 N N . TRP A 1 188 ? 22.257 8.727 -5.550 1.00 73.94 188 TRP A N 1
ATOM 1565 C CA . TRP A 1 188 ? 21.710 7.382 -5.426 1.00 73.94 188 TRP A CA 1
ATOM 1566 C C . TRP A 1 188 ? 21.473 6.982 -3.966 1.00 73.94 188 TRP A C 1
ATOM 1568 O O . TRP A 1 188 ? 20.392 6.512 -3.611 1.00 73.94 188 TRP A O 1
ATOM 1578 N N . GLN A 1 189 ? 22.464 7.205 -3.102 1.00 78.56 189 GLN A N 1
ATOM 1579 C CA . GLN A 1 189 ? 22.339 6.941 -1.669 1.00 78.56 189 GLN A CA 1
ATOM 1580 C C . GLN A 1 189 ? 21.280 7.837 -1.017 1.00 78.56 189 GLN A C 1
ATOM 1582 O O . GLN A 1 189 ? 20.490 7.354 -0.206 1.00 78.56 189 GLN A O 1
ATOM 1587 N N . ALA A 1 190 ? 21.212 9.112 -1.406 1.00 80.44 190 ALA A N 1
ATOM 1588 C CA . ALA A 1 190 ? 20.207 10.050 -0.914 1.00 80.44 190 ALA A CA 1
ATOM 1589 C C . ALA A 1 190 ? 18.782 9.624 -1.301 1.00 80.44 190 ALA A C 1
ATOM 1591 O O . ALA A 1 190 ? 17.892 9.611 -0.450 1.00 80.44 190 ALA A O 1
ATOM 1592 N N . LEU A 1 191 ? 18.566 9.213 -2.556 1.00 80.06 191 LEU A N 1
ATOM 1593 C CA . LEU A 1 191 ? 17.293 8.657 -3.022 1.00 80.06 191 LEU A CA 1
ATOM 1594 C C . LEU A 1 191 ? 16.904 7.425 -2.197 1.00 80.06 191 LEU A C 1
ATOM 1596 O O . LEU A 1 191 ? 15.799 7.359 -1.659 1.00 80.06 191 LEU A O 1
ATOM 1600 N N . HIS A 1 192 ? 17.819 6.459 -2.086 1.00 83.44 192 HIS A N 1
ATOM 1601 C CA . HIS A 1 192 ? 17.585 5.206 -1.367 1.00 83.44 192 HIS A CA 1
ATOM 1602 C C . HIS A 1 192 ? 17.209 5.466 0.094 1.00 83.44 192 HIS A C 1
ATOM 1604 O O . HIS A 1 192 ? 16.187 4.970 0.572 1.00 83.44 192 HIS A O 1
ATOM 1610 N N . TYR A 1 193 ? 17.967 6.331 0.770 1.00 87.25 193 TYR A N 1
ATOM 1611 C CA . TYR A 1 193 ? 17.689 6.741 2.140 1.00 87.25 193 TYR A CA 1
ATOM 1612 C C . TYR A 1 193 ? 16.325 7.426 2.282 1.00 87.25 193 TYR A C 1
ATOM 1614 O O . TYR A 1 193 ? 15.561 7.085 3.185 1.00 87.25 193 TYR A O 1
ATOM 1622 N N . THR A 1 194 ? 15.985 8.357 1.388 1.00 87.31 194 THR A N 1
ATOM 1623 C CA . THR A 1 194 ? 14.702 9.074 1.426 1.00 87.31 194 THR A CA 1
ATOM 1624 C C . THR A 1 194 ? 13.525 8.113 1.296 1.00 87.31 194 THR A C 1
ATOM 1626 O O . THR A 1 194 ? 12.583 8.179 2.089 1.00 87.31 194 THR A O 1
ATOM 1629 N N . VAL A 1 195 ? 13.592 7.166 0.358 1.00 90.06 195 VAL A N 1
ATOM 1630 C CA . VAL A 1 195 ? 12.533 6.167 0.172 1.00 90.06 195 VAL A CA 1
ATOM 1631 C C . VAL A 1 195 ? 12.427 5.246 1.395 1.00 90.06 195 VAL A C 1
ATOM 1633 O O . VAL A 1 195 ? 11.325 5.022 1.901 1.00 90.06 195 VAL A O 1
ATOM 1636 N N . LEU A 1 196 ? 13.555 4.784 1.949 1.00 91.38 196 LEU A N 1
ATOM 1637 C CA . LEU A 1 196 ? 13.569 3.981 3.179 1.00 91.38 196 LEU A CA 1
ATOM 1638 C C . LEU A 1 196 ? 12.969 4.727 4.373 1.00 91.38 196 LEU A C 1
ATOM 1640 O O . LEU A 1 196 ? 12.175 4.160 5.128 1.00 91.38 196 LEU A O 1
ATOM 1644 N N . LYS A 1 197 ? 13.322 6.004 4.538 1.00 91.75 197 LYS A N 1
ATOM 1645 C CA . LYS A 1 197 ? 12.806 6.861 5.607 1.00 91.75 197 LYS A CA 1
ATOM 1646 C C . LYS A 1 197 ? 11.286 6.995 5.519 1.00 91.75 197 LYS A C 1
ATOM 1648 O O . LYS A 1 197 ? 10.622 6.942 6.552 1.00 91.75 197 LYS A O 1
ATOM 1653 N N . ARG A 1 198 ? 10.724 7.111 4.311 1.00 91.06 198 ARG A N 1
ATOM 1654 C CA . ARG A 1 198 ? 9.266 7.162 4.101 1.00 91.06 198 ARG A CA 1
ATOM 1655 C C . ARG A 1 198 ? 8.582 5.855 4.485 1.00 91.06 198 ARG A C 1
ATOM 1657 O O . ARG A 1 198 ? 7.634 5.894 5.267 1.00 91.06 198 ARG A O 1
ATOM 1664 N N . ILE A 1 199 ? 9.092 4.711 4.015 1.00 93.81 199 ILE A N 1
ATOM 1665 C CA . ILE A 1 199 ? 8.557 3.391 4.398 1.00 93.81 199 ILE A CA 1
ATOM 1666 C C . ILE A 1 199 ? 8.566 3.253 5.923 1.00 93.81 199 ILE A C 1
ATOM 1668 O O . ILE A 1 199 ? 7.551 2.907 6.530 1.00 93.81 199 ILE A O 1
ATOM 1672 N N . HIS A 1 200 ? 9.696 3.584 6.554 1.00 94.50 200 HIS A N 1
ATOM 1673 C CA . HIS A 1 200 ? 9.828 3.539 8.004 1.00 94.50 200 HIS A CA 1
ATOM 1674 C C . HIS A 1 200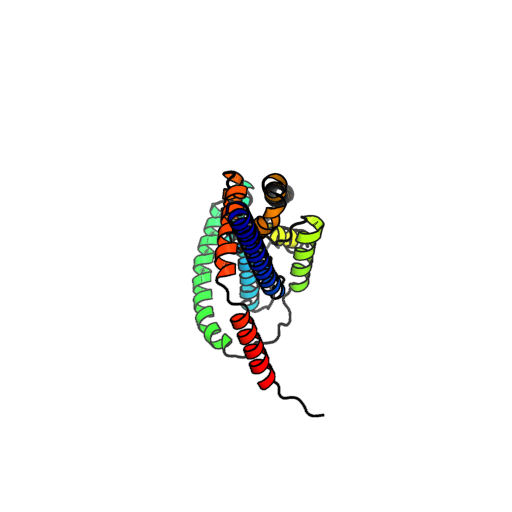 ? 8.826 4.463 8.707 1.00 94.50 200 HIS A C 1
ATOM 1676 O O . HIS A 1 200 ? 8.181 4.037 9.663 1.00 94.50 200 HIS A O 1
ATOM 1682 N N . ASN A 1 201 ? 8.659 5.702 8.234 1.00 94.06 201 ASN A N 1
ATOM 1683 C CA . ASN A 1 201 ? 7.716 6.656 8.814 1.00 94.06 201 ASN A CA 1
ATOM 1684 C C . ASN A 1 201 ? 6.268 6.148 8.748 1.00 94.06 201 ASN A C 1
ATOM 1686 O O . ASN A 1 201 ? 5.548 6.212 9.746 1.00 94.06 201 ASN A O 1
ATOM 1690 N N . GLN A 1 202 ? 5.851 5.598 7.605 1.00 94.19 202 GLN A N 1
ATOM 1691 C CA . GLN A 1 202 ? 4.513 5.029 7.444 1.00 94.19 202 GLN A CA 1
ATOM 1692 C C . GLN A 1 202 ? 4.287 3.845 8.391 1.00 94.19 202 GLN A C 1
ATOM 1694 O O . GLN A 1 202 ? 3.285 3.807 9.106 1.00 94.19 202 GLN A O 1
ATOM 1699 N N . GLU A 1 203 ? 5.225 2.896 8.441 1.00 95.12 203 GLU A N 1
ATOM 1700 C CA . GLU A 1 203 ? 5.107 1.722 9.313 1.00 95.12 203 GLU A CA 1
ATOM 1701 C C . GLU A 1 203 ? 5.150 2.094 10.798 1.00 95.12 203 GLU A C 1
ATOM 1703 O O . GLU A 1 203 ? 4.346 1.598 11.590 1.00 95.12 203 GLU A O 1
ATOM 1708 N N . SER A 1 204 ? 6.041 3.009 11.183 1.00 95.19 204 SER A N 1
ATOM 1709 C CA . SER A 1 204 ? 6.125 3.544 12.544 1.00 95.19 204 SER A CA 1
ATOM 1710 C C . SER A 1 204 ? 4.829 4.252 12.939 1.00 95.19 204 SER A C 1
ATOM 1712 O O . SER A 1 204 ? 4.295 4.008 14.020 1.00 95.19 204 SER A O 1
ATOM 1714 N N . SER A 1 205 ? 4.257 5.057 12.041 1.00 96.12 205 SER A N 1
ATOM 1715 C CA . SER A 1 205 ? 2.998 5.765 12.288 1.00 96.12 205 SER A CA 1
ATOM 1716 C C . SER A 1 205 ? 1.831 4.804 12.504 1.00 96.12 205 SER A C 1
ATOM 1718 O O . SER A 1 205 ? 1.071 4.977 13.455 1.00 96.12 205 SER A O 1
ATOM 1720 N N . ILE A 1 206 ? 1.714 3.742 11.701 1.00 96.06 206 ILE A N 1
ATOM 1721 C CA . ILE A 1 206 ? 0.679 2.718 11.911 1.00 96.06 206 ILE A CA 1
ATOM 1722 C C . ILE A 1 206 ? 0.903 1.993 13.244 1.00 96.06 206 ILE A C 1
ATOM 1724 O O . ILE A 1 206 ? -0.027 1.850 14.037 1.00 96.06 206 ILE A O 1
ATOM 1728 N N . ARG A 1 207 ? 2.132 1.550 13.525 1.00 94.44 207 ARG A N 1
ATOM 1729 C CA . ARG A 1 207 ? 2.437 0.735 14.712 1.00 94.44 207 ARG A CA 1
ATOM 1730 C C . ARG A 1 207 ? 2.314 1.504 16.025 1.00 94.44 207 ARG A C 1
ATOM 1732 O O . ARG A 1 207 ? 1.863 0.923 17.011 1.00 94.44 207 ARG A O 1
ATOM 1739 N N . ASN A 1 208 ? 2.694 2.780 16.029 1.00 95.19 208 ASN A N 1
ATOM 1740 C CA . ASN A 1 208 ? 2.798 3.584 17.244 1.00 95.19 208 ASN A CA 1
ATOM 1741 C C . ASN A 1 208 ? 1.578 4.482 17.476 1.00 95.19 208 ASN A C 1
ATOM 1743 O O . ASN A 1 208 ? 1.169 4.650 18.623 1.00 95.19 208 ASN A O 1
ATOM 1747 N N . LYS A 1 209 ? 0.974 5.047 16.418 1.00 95.12 209 LYS A N 1
ATOM 1748 C CA . LYS A 1 209 ? -0.155 5.986 16.556 1.00 95.12 209 LYS A CA 1
ATOM 1749 C C . LYS A 1 209 ? -1.519 5.290 16.513 1.00 95.12 209 LYS A C 1
ATOM 1751 O O . LYS A 1 209 ? -2.469 5.755 17.143 1.00 95.12 209 LYS A O 1
ATOM 1756 N N . VAL A 1 210 ? -1.652 4.175 15.788 1.00 95.94 210 VAL A N 1
ATOM 1757 C CA . VAL A 1 210 ? -2.925 3.441 15.679 1.00 95.94 210 VAL A CA 1
ATOM 1758 C C . VAL A 1 210 ? -3.012 2.358 16.753 1.00 95.94 210 VAL A C 1
ATOM 1760 O O . VAL A 1 210 ? -2.089 1.567 16.955 1.00 95.94 210 VAL A O 1
ATOM 1763 N N . LYS A 1 211 ? -4.170 2.276 17.423 1.00 93.56 211 LYS A N 1
ATOM 1764 C CA . LYS A 1 211 ? -4.463 1.228 18.413 1.00 93.56 211 LYS A CA 1
ATOM 1765 C C . LYS A 1 211 ? -4.243 -0.157 17.809 1.00 93.56 211 LYS A C 1
ATOM 1767 O O . LYS A 1 211 ? -4.712 -0.427 16.709 1.00 93.56 211 LYS A O 1
ATOM 1772 N N . LYS A 1 212 ? -3.636 -1.074 18.568 1.00 92.44 212 LYS A N 1
ATOM 1773 C CA . LYS A 1 212 ? -3.307 -2.437 18.103 1.00 92.44 212 LYS A CA 1
ATOM 1774 C C . LYS A 1 212 ? -4.495 -3.196 17.497 1.00 92.44 212 LYS A C 1
ATOM 1776 O O . LYS A 1 212 ? -4.329 -3.893 16.505 1.00 92.44 212 LYS A O 1
ATOM 1781 N N . SER A 1 213 ? -5.701 -3.026 18.046 1.00 89.44 213 SER A N 1
ATOM 1782 C CA . SER A 1 213 ? -6.923 -3.642 17.504 1.00 89.44 213 SER A CA 1
ATOM 1783 C C . SER A 1 213 ? -7.327 -3.110 16.126 1.00 89.44 213 SER A C 1
ATOM 1785 O O . SER A 1 213 ? -8.070 -3.773 15.409 1.00 89.44 213 SER A O 1
ATOM 1787 N N . ASP A 1 214 ? -6.871 -1.904 15.783 1.00 92.19 214 ASP A N 1
ATOM 1788 C CA . ASP A 1 214 ? -7.286 -1.150 14.604 1.00 92.19 214 ASP A CA 1
ATOM 1789 C C . ASP A 1 214 ? -6.186 -1.076 13.530 1.00 92.19 214 ASP A C 1
ATOM 1791 O O . ASP A 1 214 ? -6.470 -0.690 12.400 1.00 92.19 214 ASP A O 1
ATOM 1795 N N . GLN A 1 215 ? -4.957 -1.516 13.832 1.00 93.50 215 GLN A N 1
ATOM 1796 C CA . GLN A 1 215 ? -3.823 -1.523 12.892 1.00 93.50 215 GLN A CA 1
ATOM 1797 C C . GLN A 1 215 ? -4.138 -2.266 11.590 1.00 93.50 215 GLN A C 1
ATOM 1799 O O . GLN A 1 215 ? -3.816 -1.786 10.509 1.00 93.50 215 GLN A O 1
ATOM 1804 N N . TYR A 1 216 ? -4.846 -3.394 11.671 1.00 90.88 216 TYR A N 1
ATOM 1805 C CA . TYR A 1 216 ? -5.299 -4.126 10.487 1.00 90.88 216 TYR A CA 1
ATOM 1806 C C . TYR A 1 216 ? -6.186 -3.270 9.562 1.00 90.88 216 TYR A C 1
ATOM 1808 O O . TYR A 1 216 ? -6.039 -3.311 8.343 1.00 90.88 216 TYR A O 1
ATOM 1816 N N . PHE A 1 217 ? -7.065 -2.436 10.128 1.00 92.00 217 PHE A N 1
ATOM 1817 C CA . PHE A 1 217 ? -7.894 -1.516 9.347 1.00 92.00 217 PHE A CA 1
ATOM 1818 C C . PHE A 1 217 ? -7.092 -0.346 8.781 1.00 92.00 217 PHE A C 1
ATOM 1820 O O . PHE A 1 217 ? -7.447 0.138 7.712 1.00 92.00 217 PHE A O 1
ATOM 1827 N N . ALA A 1 218 ? -6.022 0.090 9.452 1.00 95.00 218 ALA A N 1
ATOM 1828 C CA . ALA A 1 218 ? -5.117 1.102 8.906 1.00 95.00 218 ALA A CA 1
ATOM 1829 C C . ALA A 1 218 ? -4.399 0.574 7.660 1.00 95.00 218 ALA A C 1
ATOM 1831 O O . ALA A 1 218 ? -4.302 1.284 6.663 1.00 95.00 218 ALA A O 1
ATOM 1832 N N . TYR A 1 219 ? -3.973 -0.691 7.686 1.00 94.50 219 TYR A N 1
ATOM 1833 C CA . TYR A 1 219 ? -3.432 -1.354 6.507 1.00 94.50 219 TYR A CA 1
ATOM 1834 C C . TYR A 1 219 ? -4.499 -1.452 5.399 1.00 94.50 219 TYR A C 1
ATOM 1836 O O . TYR A 1 219 ? -4.268 -0.949 4.307 1.00 94.50 219 TYR A O 1
ATOM 1844 N N . ILE A 1 220 ? -5.711 -1.957 5.656 1.00 91.00 220 ILE A N 1
ATOM 1845 C CA . ILE A 1 220 ? -6.761 -1.962 4.609 1.00 91.00 220 ILE A CA 1
ATOM 1846 C C . ILE A 1 220 ? -7.026 -0.550 4.059 1.00 91.00 220 ILE A C 1
ATOM 1848 O O . ILE A 1 220 ? -7.173 -0.366 2.858 1.00 91.00 220 ILE A O 1
ATOM 1852 N N . LEU A 1 221 ? -7.073 0.470 4.916 1.00 93.38 221 LEU A N 1
ATOM 1853 C CA . LEU A 1 221 ? -7.253 1.848 4.465 1.00 93.38 221 LEU A CA 1
ATOM 1854 C C . LEU A 1 221 ? -6.116 2.285 3.524 1.00 93.38 221 LEU A C 1
ATOM 1856 O O . LEU A 1 221 ? -6.374 2.948 2.521 1.00 93.38 221 LEU A O 1
ATOM 1860 N N . LYS A 1 222 ? -4.880 1.868 3.812 1.00 94.00 222 LYS A N 1
ATOM 1861 C CA . LYS A 1 222 ? -3.695 2.128 2.987 1.00 94.00 222 LYS A CA 1
ATOM 1862 C C . LYS A 1 222 ? -3.775 1.479 1.600 1.00 94.00 222 LYS A C 1
ATOM 1864 O O . LYS A 1 222 ? -3.257 2.064 0.657 1.00 94.00 222 LYS A O 1
ATOM 1869 N N . THR A 1 223 ? -4.431 0.323 1.433 1.00 90.44 223 THR A N 1
ATOM 1870 C CA . THR A 1 223 ? -4.610 -0.268 0.087 1.00 90.44 223 THR A CA 1
ATOM 1871 C C . THR A 1 223 ? -5.592 0.529 -0.774 1.00 90.44 223 THR A C 1
ATOM 1873 O O . THR A 1 223 ? -5.467 0.562 -1.996 1.00 90.44 223 THR A O 1
ATOM 1876 N N . LEU A 1 224 ? -6.552 1.209 -0.139 1.00 89.00 224 LEU A N 1
ATOM 1877 C CA . LEU A 1 224 ? -7.636 1.927 -0.814 1.00 89.00 224 LEU A CA 1
ATOM 1878 C C . LEU A 1 224 ? -7.300 3.379 -1.165 1.00 89.00 224 LEU A C 1
ATOM 1880 O O . LEU A 1 224 ? -7.903 3.936 -2.083 1.00 89.00 224 LEU A O 1
ATOM 1884 N N . LEU A 1 225 ? -6.391 4.009 -0.422 1.00 90.06 225 LEU A N 1
ATOM 1885 C CA . LEU A 1 225 ? -6.014 5.401 -0.640 1.00 90.06 225 LEU A CA 1
ATOM 1886 C C . LEU A 1 225 ? -4.794 5.513 -1.569 1.00 90.06 225 LEU A C 1
ATOM 1888 O O . LEU A 1 225 ? -3.867 4.709 -1.461 1.00 90.06 225 LEU A O 1
ATOM 1892 N N . PRO A 1 226 ? -4.742 6.545 -2.434 1.00 89.38 226 PRO A N 1
ATOM 1893 C CA . PRO A 1 226 ? -3.485 6.998 -3.014 1.00 89.38 226 PRO A CA 1
ATOM 1894 C C . PRO A 1 226 ? -2.487 7.298 -1.900 1.00 89.38 226 PRO A C 1
ATOM 1896 O O . PRO A 1 226 ? -2.845 7.859 -0.859 1.00 89.38 226 PRO A O 1
ATOM 1899 N N . GLU A 1 227 ? -1.223 6.974 -2.117 1.00 90.62 227 GLU A N 1
ATOM 1900 C CA . GLU A 1 227 ? -0.254 6.972 -1.026 1.00 90.62 227 GLU A CA 1
ATOM 1901 C C . GLU A 1 227 ? 0.035 8.383 -0.507 1.00 90.62 227 GLU A C 1
ATOM 1903 O O . GLU A 1 227 ? 0.205 8.578 0.691 1.00 90.62 227 GLU A O 1
ATOM 1908 N N . ILE A 1 228 ? -0.057 9.392 -1.379 1.00 89.81 228 ILE A N 1
ATOM 1909 C CA . ILE A 1 228 ? 0.035 10.803 -0.982 1.00 89.81 228 ILE A CA 1
ATOM 1910 C C . ILE A 1 228 ? -1.099 11.231 -0.039 1.00 89.81 228 ILE A C 1
ATOM 1912 O O . ILE A 1 228 ? -0.901 12.075 0.829 1.00 89.81 228 ILE A O 1
ATOM 1916 N N . GLN A 1 229 ? -2.299 10.662 -0.190 1.00 91.94 229 GLN A N 1
ATOM 1917 C CA . GLN A 1 229 ? -3.408 10.949 0.721 1.00 91.94 229 GLN A CA 1
ATOM 1918 C C . GLN A 1 229 ? -3.174 10.271 2.068 1.00 91.94 229 GLN A C 1
ATOM 1920 O O . GLN A 1 229 ? -3.478 10.854 3.103 1.00 91.94 229 GLN A O 1
ATOM 1925 N N . PHE A 1 230 ? -2.609 9.063 2.060 1.00 94.44 230 PHE A N 1
ATOM 1926 C CA . PHE A 1 230 ? -2.237 8.366 3.286 1.00 94.44 230 PHE A CA 1
ATOM 1927 C C . PHE A 1 230 ? -1.135 9.110 4.055 1.00 94.44 230 PHE A C 1
ATOM 1929 O O . PHE A 1 230 ? -1.244 9.263 5.270 1.00 94.44 230 PHE A O 1
ATOM 1936 N N . ASP A 1 231 ? -0.126 9.632 3.354 1.00 93.12 231 ASP A N 1
ATOM 1937 C CA . ASP A 1 231 ? 0.938 10.441 3.956 1.00 93.12 231 ASP A CA 1
ATOM 1938 C C . ASP A 1 231 ? 0.380 11.719 4.601 1.00 93.12 231 ASP A C 1
ATOM 1940 O O . ASP A 1 231 ? 0.709 12.010 5.749 1.00 93.12 231 ASP A O 1
ATOM 1944 N N . ARG A 1 232 ? -0.573 12.407 3.955 1.00 94.06 232 ARG A N 1
ATOM 1945 C CA . ARG A 1 232 ? -1.268 13.560 4.565 1.00 94.06 232 ARG A CA 1
ATOM 1946 C C . ARG A 1 232 ? -1.985 13.205 5.865 1.00 94.06 232 ARG A C 1
ATOM 1948 O O . ARG A 1 232 ? -1.925 13.967 6.820 1.00 94.06 232 ARG A O 1
ATOM 1955 N N . LEU A 1 233 ? -2.620 12.031 5.946 1.00 95.44 233 LEU A N 1
ATOM 1956 C CA . LEU A 1 233 ? -3.244 11.581 7.199 1.00 95.44 233 LEU A CA 1
ATOM 1957 C C . LEU A 1 233 ? -2.220 11.386 8.325 1.00 95.44 233 LEU A C 1
ATOM 1959 O O . LEU A 1 233 ? -2.574 11.516 9.497 1.00 95.44 233 LEU A O 1
ATOM 1963 N N . ILE A 1 234 ? -0.978 11.033 7.992 1.00 95.25 234 ILE A N 1
ATOM 1964 C CA . ILE A 1 234 ? 0.113 10.909 8.964 1.00 95.25 234 ILE A CA 1
ATOM 1965 C C . ILE A 1 234 ? 0.619 12.290 9.384 1.00 95.25 234 ILE A C 1
ATOM 1967 O O . ILE A 1 234 ? 0.825 12.510 10.578 1.00 95.25 234 ILE A O 1
ATOM 1971 N N . GLU A 1 235 ? 0.830 13.183 8.417 1.00 94.12 235 GLU A N 1
ATOM 1972 C CA . GLU A 1 235 ? 1.342 14.544 8.618 1.00 94.12 235 GLU A CA 1
ATOM 1973 C C . GLU A 1 235 ? 0.375 15.406 9.439 1.00 94.12 235 GLU A C 1
ATOM 1975 O O . GLU A 1 235 ? 0.799 16.100 10.358 1.00 94.12 235 GLU A O 1
ATOM 1980 N N . GLU A 1 236 ? -0.927 15.301 9.168 1.00 96.19 236 GLU A N 1
ATOM 1981 C CA . GLU A 1 236 ? -1.991 16.019 9.885 1.00 96.19 236 GLU A CA 1
ATOM 1982 C C . GLU A 1 236 ? -2.415 15.320 11.194 1.00 96.19 236 GLU A C 1
ATOM 1984 O O . GLU A 1 236 ? -3.355 15.747 11.859 1.00 96.19 236 GLU A O 1
ATOM 1989 N N . ASP A 1 237 ? -1.754 14.217 11.566 1.00 94.38 237 ASP A N 1
ATOM 1990 C CA . ASP A 1 237 ? -2.062 13.391 12.744 1.00 94.38 237 ASP A CA 1
ATOM 1991 C C . ASP A 1 237 ? -3.508 12.834 12.786 1.00 94.38 237 ASP A C 1
ATOM 1993 O O . ASP A 1 237 ? -4.038 12.430 13.825 1.00 94.38 237 ASP A O 1
ATOM 1997 N N . LEU A 1 238 ? -4.148 12.733 11.617 1.00 96.31 238 LEU A N 1
ATOM 1998 C CA . LEU A 1 238 ? -5.523 12.255 11.436 1.00 96.31 238 LEU A CA 1
ATOM 1999 C C . LEU A 1 238 ? -5.633 10.739 11.227 1.00 96.31 238 LEU A C 1
ATOM 2001 O O . LEU A 1 238 ? -6.748 10.202 11.187 1.00 96.31 238 LEU A O 1
ATOM 2005 N N . LEU A 1 239 ? -4.515 10.021 11.086 1.00 96.25 239 LEU A N 1
ATOM 2006 C CA . LEU A 1 239 ? -4.499 8.584 10.794 1.00 96.25 239 LEU A CA 1
ATOM 2007 C C . LEU A 1 239 ? -5.300 7.737 11.809 1.00 96.25 239 LEU A C 1
ATOM 2009 O O . LEU A 1 239 ? -6.109 6.909 11.366 1.00 96.25 239 LEU A O 1
ATOM 2013 N N . PRO A 1 240 ? -5.166 7.912 13.142 1.00 96.12 240 PRO A N 1
ATOM 2014 C CA . PRO A 1 240 ? -5.922 7.107 14.105 1.00 96.12 240 PRO A CA 1
ATOM 2015 C C . PRO A 1 240 ? -7.433 7.343 14.007 1.00 96.12 240 PRO A C 1
ATOM 2017 O O . PRO A 1 240 ? -8.218 6.389 14.018 1.00 96.12 240 PRO A O 1
ATOM 2020 N N . PHE A 1 241 ? -7.843 8.606 13.857 1.00 96.19 241 PHE A N 1
ATOM 2021 C CA . PHE A 1 241 ? -9.247 8.985 13.705 1.00 96.19 241 PHE A CA 1
ATOM 2022 C C . PHE A 1 241 ? -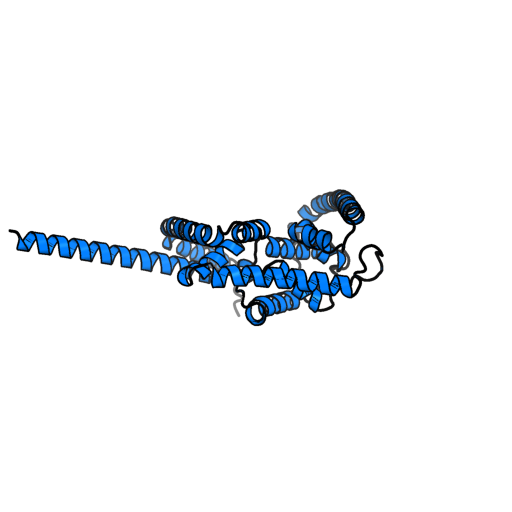9.839 8.414 12.413 1.00 96.19 241 PHE A C 1
ATOM 2024 O O . PHE A 1 241 ? -10.873 7.742 12.439 1.00 96.19 241 PHE A O 1
ATOM 2031 N N . SER A 1 242 ? -9.140 8.606 11.295 1.00 95.62 242 SER A N 1
ATOM 2032 C CA . SER A 1 242 ? -9.558 8.128 9.975 1.00 95.62 242 SER A CA 1
ATOM 2033 C C . SER A 1 242 ? -9.683 6.607 9.941 1.00 95.62 242 SER A C 1
ATOM 2035 O O . SER A 1 242 ? -10.654 6.079 9.403 1.00 95.62 242 SER A O 1
ATOM 2037 N N . THR A 1 243 ? -8.766 5.894 10.602 1.00 96.19 243 THR A N 1
ATOM 2038 C CA . THR A 1 243 ? -8.829 4.433 10.743 1.00 96.19 243 THR A CA 1
ATOM 2039 C C . THR A 1 243 ? -10.062 3.993 11.537 1.00 96.19 243 THR A C 1
ATOM 2041 O O . THR A 1 243 ? -10.780 3.079 11.123 1.00 96.19 243 THR A O 1
ATOM 2044 N N . ALA A 1 244 ? -10.357 4.650 12.663 1.00 93.62 244 ALA A N 1
ATOM 2045 C CA . ALA A 1 244 ? -11.521 4.324 13.487 1.00 93.62 244 ALA A CA 1
ATOM 2046 C C . ALA A 1 244 ? -12.849 4.614 12.762 1.00 93.62 244 ALA A C 1
ATOM 2048 O O . ALA A 1 244 ? -13.798 3.819 12.840 1.00 93.62 244 ALA A O 1
ATOM 2049 N N . PHE A 1 245 ? -12.907 5.727 12.026 1.00 94.94 245 PHE A N 1
ATOM 2050 C CA . PHE A 1 245 ? -14.040 6.081 11.178 1.00 94.94 245 PHE A CA 1
ATOM 2051 C C . PHE A 1 245 ? -14.229 5.061 10.049 1.00 94.94 245 PHE A C 1
ATOM 2053 O O . PHE A 1 245 ? -15.324 4.514 9.885 1.00 94.94 245 PHE A O 1
ATOM 2060 N N . PHE A 1 246 ? -13.151 4.731 9.331 1.00 94.38 246 PHE A N 1
ATOM 2061 C CA . PHE A 1 246 ? -13.146 3.727 8.269 1.00 94.38 246 PHE A CA 1
ATOM 2062 C C . PHE A 1 246 ? -13.641 2.368 8.770 1.00 94.38 246 PHE A C 1
ATOM 2064 O O . PHE A 1 246 ?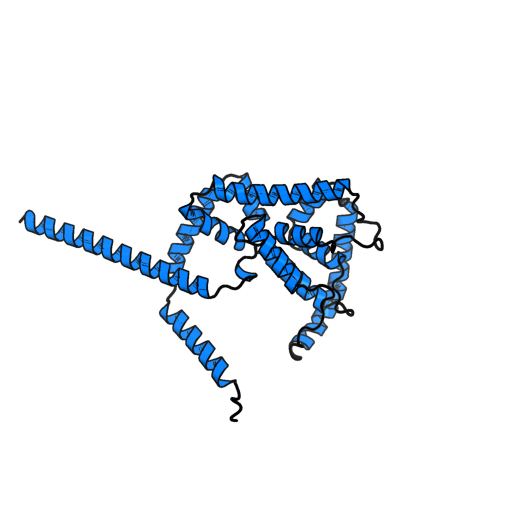 -14.569 1.805 8.190 1.00 94.38 246 PHE A O 1
ATOM 2071 N N . ARG A 1 247 ? -13.107 1.880 9.897 1.00 92.25 247 ARG A N 1
ATOM 2072 C CA . ARG A 1 247 ? -13.558 0.640 10.546 1.00 92.25 247 ARG A CA 1
ATOM 2073 C C . ARG A 1 247 ? -15.064 0.656 10.797 1.00 92.25 247 ARG A C 1
ATOM 2075 O O . ARG A 1 247 ? -15.758 -0.312 10.497 1.00 92.25 247 ARG A O 1
ATOM 2082 N N . SER A 1 248 ? -15.576 1.754 11.345 1.00 91.31 248 SER A N 1
ATOM 2083 C CA . SER A 1 248 ? -16.998 1.888 11.674 1.00 91.31 248 SER A CA 1
ATOM 2084 C C . SER A 1 248 ? -17.866 1.835 10.417 1.00 91.31 248 SER A C 1
ATOM 2086 O O . SER A 1 248 ? -18.846 1.089 10.377 1.00 91.31 248 SER A O 1
ATOM 2088 N N . LYS A 1 249 ? -17.464 2.548 9.359 1.00 91.56 249 LYS A N 1
ATOM 2089 C CA . LYS A 1 249 ? -18.148 2.529 8.061 1.00 91.56 249 LYS A CA 1
ATOM 2090 C C . LYS A 1 249 ? -18.105 1.141 7.416 1.00 91.56 249 LYS A C 1
ATOM 2092 O O . LYS A 1 249 ? -19.140 0.641 6.984 1.00 91.56 249 LYS A O 1
ATOM 2097 N N . LEU A 1 250 ? -16.946 0.483 7.422 1.00 85.94 250 LEU A N 1
ATOM 2098 C CA . LEU A 1 250 ? -16.769 -0.859 6.867 1.00 85.94 250 LEU A CA 1
ATOM 2099 C C . LEU A 1 250 ? -17.648 -1.887 7.585 1.00 85.94 250 LEU A C 1
ATOM 2101 O O . LEU A 1 250 ? -18.286 -2.706 6.931 1.00 85.94 250 LEU A O 1
ATOM 2105 N N . LEU A 1 251 ? -17.759 -1.818 8.914 1.00 84.62 251 LEU A N 1
ATOM 2106 C CA . LEU A 1 251 ? -18.654 -2.693 9.679 1.00 84.62 251 LEU A CA 1
ATOM 2107 C C . LEU A 1 251 ? -20.134 -2.459 9.346 1.00 84.62 251 LEU A C 1
ATOM 2109 O O . LEU A 1 251 ? -20.909 -3.417 9.317 1.00 84.62 251 LEU A O 1
ATOM 2113 N N . VAL A 1 252 ? -20.539 -1.211 9.095 1.00 87.62 252 VAL A N 1
ATOM 2114 C CA . VAL A 1 252 ? -21.907 -0.888 8.661 1.00 87.62 252 VAL A CA 1
ATOM 2115 C C . VAL A 1 252 ? -22.184 -1.460 7.271 1.00 87.62 252 VAL A C 1
ATOM 2117 O O . VAL A 1 252 ? -23.219 -2.098 7.083 1.00 87.62 252 VAL A O 1
ATOM 2120 N N . GLU A 1 253 ? -21.263 -1.305 6.321 1.00 83.38 253 GLU A N 1
ATOM 2121 C CA . GLU A 1 253 ? -21.424 -1.849 4.966 1.00 83.38 253 GLU A CA 1
ATOM 2122 C C . GLU A 1 253 ? -21.380 -3.383 4.946 1.00 83.38 253 GLU A C 1
ATOM 2124 O O . GLU A 1 253 ? -22.249 -4.021 4.353 1.00 83.38 253 GLU A O 1
ATOM 2129 N N . ALA A 1 254 ? -20.458 -4.009 5.684 1.00 79.50 254 ALA A N 1
ATOM 2130 C CA . ALA A 1 254 ? -20.351 -5.467 5.777 1.00 79.50 254 ALA A CA 1
ATOM 2131 C C . ALA A 1 254 ? -21.632 -6.124 6.323 1.00 79.50 254 ALA A C 1
ATOM 2133 O O . ALA A 1 254 ? -21.979 -7.249 5.949 1.00 79.50 254 ALA A O 1
ATOM 2134 N N . ARG A 1 255 ? -22.386 -5.422 7.182 1.00 76.88 255 ARG A N 1
ATOM 2135 C CA . ARG A 1 255 ? -23.690 -5.898 7.672 1.00 76.88 255 ARG A CA 1
ATOM 2136 C C . ARG A 1 255 ? -24.743 -5.973 6.569 1.00 76.88 255 ARG A C 1
ATOM 2138 O O . ARG A 1 255 ? -25.582 -6.871 6.632 1.00 76.88 255 ARG A O 1
ATOM 2145 N N . LYS A 1 256 ? -24.686 -5.085 5.572 1.00 83.12 256 LYS A N 1
ATOM 2146 C CA . LYS A 1 256 ? -25.626 -5.052 4.438 1.00 83.12 256 LYS A CA 1
ATOM 2147 C C . LYS A 1 256 ? -25.373 -6.178 3.432 1.00 83.12 256 LYS A C 1
ATOM 2149 O O . LYS A 1 256 ? -26.287 -6.564 2.709 1.00 83.12 256 LYS A O 1
ATOM 2154 N N . ILE A 1 257 ? -24.158 -6.730 3.396 1.00 76.56 257 ILE A N 1
ATOM 2155 C CA . ILE A 1 257 ? -23.795 -7.815 2.476 1.00 76.56 257 ILE A CA 1
ATOM 2156 C C . ILE A 1 257 ? -24.552 -9.097 2.845 1.00 76.56 257 ILE A C 1
ATOM 2158 O O . ILE A 1 257 ? -24.497 -9.570 3.985 1.00 76.56 257 ILE A O 1
ATOM 2162 N N . SER A 1 258 ? -25.231 -9.698 1.868 1.00 76.12 258 SER A N 1
ATOM 2163 C CA . SER A 1 258 ? -25.868 -11.009 2.021 1.00 76.12 258 SER A CA 1
ATOM 2164 C C . SER A 1 258 ? -24.895 -12.127 1.640 1.00 76.12 258 SER A C 1
ATOM 2166 O O . SER A 1 258 ? -24.569 -12.296 0.467 1.00 76.12 258 SER A O 1
ATOM 2168 N N . LEU A 1 259 ? -24.444 -12.900 2.636 1.00 71.12 259 LEU A N 1
ATOM 2169 C CA . LEU A 1 259 ? -23.507 -14.011 2.425 1.00 71.12 259 LEU A CA 1
ATOM 2170 C C . LEU A 1 259 ? -24.115 -15.112 1.548 1.00 71.12 259 LEU A C 1
ATOM 2172 O O . LEU A 1 259 ? -23.423 -15.651 0.693 1.00 71.12 259 LEU A O 1
ATOM 2176 N N . SER A 1 260 ? -25.404 -15.417 1.735 1.00 72.94 260 SER A N 1
ATOM 2177 C CA . SER A 1 260 ? -26.097 -16.440 0.945 1.00 72.94 260 SER A CA 1
ATOM 2178 C C . SER A 1 260 ? -26.089 -16.090 -0.539 1.00 72.94 260 SER A C 1
ATOM 2180 O O . SER A 1 260 ? -25.682 -16.916 -1.348 1.00 72.94 260 SER A O 1
ATOM 2182 N N . ARG A 1 261 ? -26.401 -14.833 -0.886 1.00 77.19 261 ARG A N 1
ATOM 2183 C CA . ARG A 1 261 ? -26.343 -14.356 -2.277 1.00 77.19 261 ARG A CA 1
ATOM 2184 C C . ARG A 1 261 ? -24.936 -14.464 -2.868 1.00 77.19 261 ARG A C 1
ATOM 2186 O O . ARG A 1 261 ? -24.787 -14.865 -4.016 1.00 77.19 261 ARG A O 1
ATOM 2193 N N . MET A 1 262 ? -23.898 -14.130 -2.096 1.00 74.19 262 MET A N 1
ATOM 2194 C CA . MET A 1 262 ? -22.513 -14.250 -2.573 1.00 74.19 262 MET A CA 1
ATOM 2195 C C . MET A 1 262 ? -22.101 -15.705 -2.815 1.00 74.19 262 MET A C 1
ATOM 2197 O O . MET A 1 262 ? -21.474 -16.001 -3.830 1.00 74.19 262 MET A O 1
ATOM 2201 N N . LEU A 1 263 ? -22.464 -16.615 -1.906 1.00 75.69 263 LEU A N 1
ATOM 2202 C CA . LEU A 1 263 ? -22.189 -18.044 -2.056 1.00 75.69 263 LEU A CA 1
ATOM 2203 C C . LEU A 1 263 ? -22.930 -18.628 -3.258 1.00 75.69 263 LEU A C 1
ATOM 2205 O O . LEU A 1 263 ? -22.306 -19.298 -4.076 1.00 75.69 263 LEU A O 1
ATOM 2209 N N . GLU A 1 264 ? -24.219 -18.322 -3.414 1.00 74.25 264 GLU A N 1
ATOM 2210 C CA . GLU A 1 264 ? -25.016 -18.730 -4.575 1.00 74.25 264 GLU A CA 1
ATOM 2211 C C . GLU A 1 264 ? -24.372 -18.271 -5.884 1.00 74.25 264 GLU A C 1
ATOM 2213 O O . GLU A 1 264 ? -24.229 -19.059 -6.819 1.00 74.25 264 GLU A O 1
ATOM 2218 N N . GLN A 1 265 ? -23.912 -17.020 -5.943 1.00 79.00 265 GLN A N 1
ATOM 2219 C CA . GLN A 1 265 ? -23.285 -16.479 -7.141 1.00 79.00 265 GLN A CA 1
ATOM 2220 C C . GLN A 1 265 ? -21.920 -17.117 -7.436 1.00 79.00 265 GLN A C 1
ATOM 2222 O O . GLN A 1 265 ? -21.622 -17.408 -8.596 1.00 79.00 265 GLN A O 1
ATOM 2227 N N . ASN A 1 266 ? -21.112 -17.408 -6.412 1.00 69.00 266 ASN A N 1
ATOM 2228 C CA . ASN A 1 266 ? -19.850 -18.135 -6.581 1.00 69.00 266 ASN A CA 1
ATOM 2229 C C . ASN A 1 266 ? -20.065 -19.590 -7.016 1.00 69.00 266 ASN A C 1
ATOM 2231 O O . ASN A 1 266 ? -19.377 -20.062 -7.921 1.00 69.00 266 ASN A O 1
ATOM 2235 N N . ILE A 1 267 ? -21.048 -20.282 -6.435 1.00 72.31 267 ILE A N 1
ATOM 2236 C CA . ILE A 1 267 ? -21.444 -21.634 -6.847 1.00 72.31 267 ILE A CA 1
ATOM 2237 C C . ILE A 1 267 ? -21.906 -21.610 -8.306 1.00 72.31 267 ILE A C 1
ATOM 2239 O O . ILE A 1 267 ? -21.427 -22.399 -9.120 1.00 72.31 267 ILE A O 1
ATOM 2243 N N . TYR A 1 268 ? -22.767 -20.659 -8.671 1.00 74.12 268 TYR A N 1
ATOM 2244 C CA . TYR A 1 268 ? -23.242 -20.500 -10.041 1.00 74.12 268 TYR A CA 1
ATOM 2245 C C . TYR A 1 268 ? -22.096 -20.239 -11.028 1.00 74.12 268 TYR A C 1
ATOM 2247 O O . TYR A 1 268 ? -22.023 -20.881 -12.077 1.00 74.12 268 TYR A O 1
ATOM 2255 N N . ASN A 1 269 ? -21.163 -19.344 -10.688 1.00 72.94 269 ASN A N 1
ATOM 2256 C CA . ASN A 1 269 ? -19.986 -19.063 -11.510 1.00 72.94 269 ASN A CA 1
ATOM 2257 C C . ASN A 1 269 ? -19.090 -20.302 -11.668 1.00 72.94 269 ASN A C 1
ATOM 2259 O O . ASN A 1 269 ? -18.667 -20.605 -12.785 1.00 72.94 269 ASN A O 1
ATOM 2263 N N . SER A 1 270 ? -18.860 -21.053 -10.587 1.00 66.94 270 SER A N 1
ATOM 2264 C CA . SER A 1 270 ? -18.101 -22.310 -10.606 1.00 66.94 270 SER A CA 1
ATOM 2265 C C . SER A 1 270 ? -18.751 -23.356 -11.521 1.00 66.94 270 SER A C 1
ATOM 2267 O O . SER A 1 270 ? -18.094 -23.911 -12.405 1.00 66.94 270 SER A O 1
ATOM 2269 N N . ILE A 1 271 ? -20.071 -23.545 -11.410 1.00 69.44 271 ILE A N 1
ATOM 2270 C CA . ILE A 1 271 ? -20.849 -24.459 -12.262 1.00 69.44 271 ILE A CA 1
ATOM 2271 C C . ILE A 1 271 ? -20.829 -24.007 -13.731 1.00 69.44 271 ILE A C 1
ATOM 2273 O O . ILE A 1 271 ? -20.707 -24.820 -14.646 1.00 69.44 271 ILE A O 1
ATOM 2277 N N . LYS A 1 272 ? -20.925 -22.701 -13.997 1.00 69.00 272 LYS A N 1
ATOM 2278 C CA . LYS A 1 272 ? -20.867 -22.157 -15.362 1.00 69.00 272 LYS A CA 1
ATOM 2279 C C . LYS A 1 272 ? -19.505 -22.408 -16.019 1.00 69.00 272 LYS A C 1
ATOM 2281 O O . LYS A 1 272 ? -19.453 -22.667 -17.222 1.00 69.00 272 LYS A O 1
ATOM 2286 N N . ILE A 1 273 ? -18.418 -22.336 -15.249 1.00 62.88 273 ILE A N 1
ATOM 2287 C CA . ILE A 1 273 ? -17.060 -22.641 -15.720 1.00 62.88 273 ILE A CA 1
ATOM 2288 C C . ILE A 1 273 ? -16.887 -24.152 -15.930 1.00 62.88 273 ILE A C 1
ATOM 2290 O O . ILE A 1 273 ? -16.341 -24.551 -16.961 1.00 62.88 273 ILE A O 1
ATOM 2294 N N . SER A 1 274 ? -17.387 -25.001 -15.023 1.00 59.50 274 SER A N 1
ATOM 2295 C CA . SER A 1 274 ? -17.281 -26.463 -15.156 1.00 59.50 274 SER A CA 1
ATOM 2296 C C . SER A 1 274 ? -18.039 -26.999 -16.373 1.00 59.50 274 SER A C 1
ATOM 2298 O O . SER A 1 274 ? -17.500 -27.823 -17.106 1.00 59.50 274 SER A O 1
ATOM 2300 N N . ARG A 1 275 ? -19.220 -26.445 -16.685 1.00 58.47 275 ARG A N 1
ATOM 2301 C CA . ARG A 1 275 ? -20.008 -26.796 -17.885 1.00 58.47 275 ARG A CA 1
ATOM 2302 C C . ARG A 1 275 ? -19.301 -26.506 -19.215 1.00 58.47 275 ARG A C 1
ATOM 2304 O O . ARG A 1 275 ? -19.699 -27.051 -20.237 1.00 58.47 275 ARG A O 1
ATOM 2311 N N . ARG A 1 276 ? -18.273 -25.647 -19.232 1.00 57.38 276 ARG A N 1
ATOM 2312 C CA . ARG A 1 276 ? -17.475 -25.343 -20.437 1.00 57.38 276 ARG A CA 1
ATOM 2313 C C . ARG A 1 276 ? -16.259 -26.254 -20.609 1.00 57.38 276 ARG A C 1
ATOM 2315 O O . ARG A 1 276 ? -15.646 -26.231 -21.675 1.00 57.38 276 ARG A O 1
ATOM 2322 N N . ARG A 1 277 ? -15.881 -27.032 -19.589 1.00 49.59 277 ARG A N 1
ATOM 2323 C CA . ARG A 1 277 ? -14.769 -27.982 -19.695 1.00 49.59 277 ARG A CA 1
ATOM 2324 C C . ARG A 1 277 ? -15.251 -29.212 -20.461 1.00 49.59 277 ARG A C 1
ATOM 2326 O O . ARG A 1 277 ? -16.132 -29.927 -19.997 1.00 49.59 277 ARG A O 1
ATOM 2333 N N . LYS A 1 278 ? -14.661 -29.472 -21.631 1.00 49.97 278 LYS A N 1
ATOM 2334 C CA . LYS A 1 278 ? -14.754 -30.792 -22.262 1.00 49.97 278 LYS A CA 1
ATOM 2335 C C . LYS A 1 278 ? -13.946 -31.748 -21.393 1.00 49.97 278 LYS A C 1
ATOM 2337 O O . LYS A 1 278 ? -12.718 -31.711 -21.423 1.00 49.97 278 LYS A O 1
ATOM 2342 N N . TYR A 1 279 ? -14.622 -32.548 -20.580 1.00 49.38 279 TYR A N 1
ATOM 2343 C CA . TYR A 1 279 ? -13.973 -33.682 -19.942 1.00 49.38 279 TYR A CA 1
ATOM 2344 C C . TYR A 1 279 ? -13.573 -34.648 -21.057 1.00 49.38 279 TYR A C 1
ATOM 2346 O O . TYR A 1 279 ? -14.423 -35.158 -21.783 1.00 49.38 279 TYR A O 1
ATOM 2354 N N . SER A 1 280 ? -12.265 -34.825 -21.242 1.00 48.72 280 SER A N 1
ATOM 2355 C CA . SER A 1 280 ? -11.724 -35.938 -22.013 1.00 48.72 280 SER A CA 1
ATOM 2356 C C . SER A 1 280 ? -12.113 -37.205 -21.267 1.00 48.72 280 SER A C 1
ATOM 2358 O O . SER A 1 280 ? -11.511 -37.510 -20.239 1.00 48.72 280 SER A O 1
ATOM 2360 N N . VAL A 1 281 ? -13.127 -37.910 -21.759 1.00 46.69 281 VAL A N 1
ATOM 2361 C CA . VAL A 1 281 ? -13.361 -39.299 -21.367 1.00 46.69 281 VAL A CA 1
ATOM 2362 C C . VAL A 1 281 ? -12.150 -40.070 -21.888 1.00 46.69 281 VAL A C 1
ATOM 2364 O O . VAL A 1 281 ? -11.946 -40.141 -23.099 1.00 46.69 281 VAL A O 1
ATOM 2367 N N . LYS A 1 282 ? -11.279 -40.497 -20.975 1.00 40.19 282 LYS A N 1
ATOM 2368 C CA . LYS A 1 282 ? -10.326 -41.572 -21.245 1.00 40.19 282 LYS A CA 1
ATOM 2369 C C . LYS A 1 282 ? -11.031 -42.890 -20.987 1.00 40.19 282 LYS A C 1
ATOM 2371 O O . LYS A 1 282 ? -11.813 -42.921 -20.010 1.00 40.19 282 LYS A O 1
#

Foldseek 3Di:
DVVVVVVVVVVVVVVVVVVVVVLVVVLVVLVVVVVVPDDLLLQEAPLQNQLVVQQVVVCVVDPVNERALVSSVVSCVVRQVVVVVLCVVLVQADPVNVVVVVVVVVVVVVVVVVVVVVVVVVVVPDDDPDDDHVDPVVVLSVQLCCCCCPVLVHSHRYPLSSVLSCVVVVVNCRPCPDVRGRDDPVSSVSSNVVSVVVSNLLSCCLVPLADPVQSVLLSSVRNHDRVVVNVVCSVVVVSNVVSVVSVVVVSVVSSVDDPVVVVVVVVVVVVVVVVPDPPPDD

Organism: NCBI:txid2782409